Protein AF-A0A9P9T2K4-F1 (afdb_monomer)

Secondary structure (DSSP, 8-state):
-----TT--SS-HHHHHHHHHT--SS---TT---PPPTTSSTTTHHHHHHHHHHHHHHHHHHHHSHHHHHHHHHHHHHHHHHHHHHHHHS-SS-EEEEEE-SS--TTS-SEEEEEEPPPPP--HHHHHHHHHHHHHHHHHHHHHHHHHHHHHHHHHHS-GGGPPPHHHHHH---HHHHHHHHHHHHHHHHHHHHHHHHHHHHHHHS--PPP-TT----S---

Radius of gyration: 29.63 Å; Cα contacts (8 Å, |Δi|>4): 175; chains: 1; bounding box: 64×57×83 Å

Foldseek 3Di:
DPDPPLPPALDDPVLLLCLLQLPAPDDDPPPDDDHDRPQDDSLCSNVVSLVSLVVLLVVLVQCQPPVNLVVVLVVLQVVLVVQVVVLVPFFQQWDWDWDAAPDAPPVRDRTDTDIDHGDDDPSVSVVSVVVVVVVVVSSLVSSVVVNVVSLVSLCVRLPPVPADDVVNLVPDPDPVVSVVSVSVNVSSVVSVVSSVVSVVSCVVRSPRDDRDHPPPDPPDDD

Sequence (222 aa):
MFAPDAQAQIYSSTDMDDMIKRKSTKKERKGSKKGKLKHGDFHEQPRVAIQRMRSVVGTFLYMKEKRVNDIFIAQVDRIGYQLENIENALAKNPRTVERKYSEPDENGNYKRVVTFRNWEPQKLKEKWFEYMDKVYEKANKKGQDFMRENLKRLNDEYNNGKLIKQADVDKERDKDKQNELKVEKQLRDDMKDYISKLEAKWAAAKDWPKPKWNAQAPSGVL

Structure (mmCIF, N/CA/C/O backbone):
data_AF-A0A9P9T2K4-F1
#
_entry.id   AF-A0A9P9T2K4-F1
#
loop_
_atom_site.group_PDB
_atom_site.id
_atom_site.type_symbol
_atom_site.label_atom_id
_atom_site.label_alt_id
_atom_site.label_comp_id
_atom_site.label_asym_id
_atom_site.label_entity_id
_atom_site.label_seq_id
_atom_site.pdbx_PDB_ins_code
_atom_site.Cartn_x
_atom_site.Cartn_y
_atom_site.Cartn_z
_atom_site.occupancy
_atom_site.B_iso_or_equiv
_atom_site.auth_seq_id
_atom_site.auth_comp_id
_atom_site.auth_asym_id
_atom_site.auth_atom_id
_atom_site.pdbx_PDB_model_num
ATOM 1 N N . MET A 1 1 ? 13.373 12.379 -17.671 1.00 38.25 1 MET A N 1
ATOM 2 C CA . MET A 1 1 ? 13.466 11.402 -16.563 1.00 38.25 1 MET A CA 1
ATOM 3 C C . MET A 1 1 ? 12.124 11.362 -15.855 1.00 38.25 1 MET A C 1
ATOM 5 O O . MET A 1 1 ? 11.749 12.359 -15.255 1.00 38.25 1 MET A O 1
ATOM 9 N N . PHE A 1 2 ? 11.393 10.252 -15.948 1.00 38.34 2 PHE A N 1
ATOM 10 C CA . PHE A 1 2 ? 10.178 10.029 -15.162 1.00 38.34 2 PHE A CA 1
ATOM 11 C C . PHE A 1 2 ? 10.589 9.604 -13.748 1.00 38.34 2 PHE A C 1
ATOM 13 O O . PHE A 1 2 ? 10.676 8.416 -13.439 1.00 38.34 2 PHE A O 1
ATOM 20 N N . ALA A 1 3 ? 10.940 10.576 -12.908 1.00 40.25 3 ALA A N 1
ATOM 21 C CA . ALA A 1 3 ? 11.041 10.332 -11.479 1.00 40.25 3 ALA A CA 1
ATOM 22 C C . ALA A 1 3 ? 9.604 10.313 -10.937 1.00 40.25 3 ALA A C 1
ATOM 24 O O . ALA A 1 3 ? 8.968 11.368 -10.936 1.00 40.25 3 ALA A O 1
ATOM 25 N N . PRO A 1 4 ? 9.045 9.156 -10.534 1.00 48.31 4 PRO A N 1
ATOM 26 C CA . PRO A 1 4 ? 7.806 9.171 -9.776 1.00 48.31 4 PRO A CA 1
ATOM 27 C C . PRO A 1 4 ? 8.052 10.023 -8.535 1.00 48.31 4 PRO A C 1
ATOM 29 O O . PRO A 1 4 ? 9.072 9.845 -7.861 1.00 48.31 4 PRO A O 1
ATOM 32 N N . ASP A 1 5 ? 7.154 10.973 -8.288 1.00 50.88 5 ASP A N 1
ATOM 33 C CA . ASP A 1 5 ? 7.247 11.887 -7.160 1.00 50.88 5 ASP A CA 1
ATOM 34 C C . ASP A 1 5 ? 7.416 11.074 -5.869 1.00 50.88 5 ASP A C 1
ATOM 36 O O . ASP A 1 5 ? 6.508 10.366 -5.421 1.00 50.88 5 ASP A O 1
ATOM 40 N N . ALA A 1 6 ? 8.627 11.121 -5.308 1.00 48.97 6 ALA A N 1
ATOM 41 C CA . ALA A 1 6 ? 9.008 10.343 -4.135 1.00 48.97 6 ALA A CA 1
ATOM 42 C C . ALA A 1 6 ? 8.197 10.746 -2.891 1.00 48.97 6 ALA A C 1
ATOM 44 O O . ALA A 1 6 ? 8.234 10.038 -1.886 1.00 48.97 6 ALA A O 1
ATOM 45 N N . GLN A 1 7 ? 7.462 11.860 -2.963 1.00 54.19 7 GLN A N 1
ATOM 46 C CA . GLN A 1 7 ? 6.657 12.409 -1.879 1.00 54.19 7 GLN A CA 1
ATOM 47 C C . GLN A 1 7 ? 5.160 12.136 -2.017 1.00 54.19 7 GLN A C 1
ATOM 49 O O . GLN A 1 7 ? 4.423 12.398 -1.066 1.00 54.19 7 GLN A O 1
ATOM 54 N N . ALA A 1 8 ? 4.685 11.585 -3.140 1.00 65.44 8 ALA A N 1
ATOM 55 C CA . ALA A 1 8 ? 3.270 11.263 -3.278 1.00 65.44 8 ALA A CA 1
ATOM 56 C C . ALA A 1 8 ? 2.906 10.210 -2.222 1.00 65.44 8 ALA A C 1
ATOM 58 O O . ALA A 1 8 ? 3.303 9.058 -2.345 1.00 65.44 8 ALA A O 1
ATOM 59 N N . GLN A 1 9 ? 2.191 10.573 -1.158 1.00 76.69 9 GLN A N 1
ATOM 60 C CA . GLN A 1 9 ? 1.717 9.629 -0.137 1.00 76.69 9 GLN A CA 1
ATOM 61 C C . GLN A 1 9 ? 0.577 8.760 -0.711 1.00 76.69 9 GLN A C 1
ATOM 63 O O . GLN A 1 9 ? -0.049 9.150 -1.692 1.00 76.69 9 GLN A O 1
ATOM 68 N N . ILE A 1 10 ? 0.310 7.560 -0.160 1.00 80.94 10 ILE A N 1
ATOM 69 C CA . ILE A 1 10 ? -0.863 6.755 -0.598 1.00 80.94 10 ILE A CA 1
ATOM 70 C C . ILE A 1 10 ? -2.152 7.520 -0.267 1.00 80.94 10 ILE A C 1
ATOM 72 O O . ILE A 1 10 ? -3.018 7.706 -1.113 1.00 80.94 10 ILE A O 1
ATOM 76 N N . TYR A 1 11 ? -2.221 8.014 0.968 1.00 85.56 11 TYR A N 1
ATOM 77 C CA . TYR A 1 11 ? -3.183 8.998 1.443 1.00 85.56 11 TYR A CA 1
ATOM 78 C C . TYR A 1 11 ? -2.447 9.982 2.353 1.00 85.56 11 TYR A C 1
ATOM 80 O O . TYR A 1 11 ? -1.427 9.617 2.942 1.00 85.56 11 TYR A O 1
ATOM 88 N N . SER A 1 12 ? -2.972 11.203 2.491 1.00 86.44 12 SER A N 1
ATOM 89 C CA . SER A 1 12 ? -2.406 12.195 3.408 1.00 86.44 12 SER A CA 1
ATOM 90 C C . SER A 1 12 ? -2.355 11.646 4.837 1.00 86.44 12 SER A C 1
ATOM 92 O O . SER A 1 12 ? -3.370 11.203 5.381 1.00 86.44 12 SER A O 1
ATOM 94 N N . SER A 1 13 ? -1.171 11.686 5.450 1.00 86.38 13 SER A N 1
ATOM 95 C CA . SER A 1 13 ? -0.968 11.211 6.822 1.00 86.38 13 SER A CA 1
ATOM 96 C C . SER A 1 13 ? -1.817 11.988 7.832 1.00 86.38 13 SER A C 1
ATOM 98 O O . SER A 1 13 ? -2.326 11.387 8.780 1.00 86.38 13 SER A O 1
ATOM 100 N N . THR A 1 14 ? -2.022 13.293 7.611 1.00 86.88 14 THR A N 1
ATOM 101 C CA . THR A 1 14 ? -2.884 14.128 8.462 1.00 86.88 14 THR A CA 1
ATOM 102 C C . THR A 1 14 ? -4.346 13.745 8.302 1.00 86.88 14 THR A C 1
ATOM 104 O O . THR A 1 14 ? -5.030 13.574 9.300 1.00 86.88 14 THR A O 1
ATOM 107 N N . ASP A 1 15 ? -4.801 13.510 7.068 1.00 87.19 15 ASP A N 1
ATOM 108 C CA . ASP A 1 15 ? -6.189 13.115 6.811 1.00 87.19 15 ASP A CA 1
ATOM 109 C C . ASP A 1 15 ? -6.491 11.746 7.434 1.00 87.19 15 ASP A C 1
ATOM 111 O O . ASP A 1 15 ? -7.567 11.536 7.986 1.00 87.19 15 ASP A O 1
ATOM 115 N N . MET A 1 16 ? -5.537 10.809 7.382 1.00 91.50 16 MET A N 1
ATOM 116 C CA . MET A 1 16 ? -5.681 9.520 8.062 1.00 91.50 16 MET A CA 1
ATOM 117 C C . MET A 1 16 ? -5.760 9.678 9.586 1.00 91.50 16 MET A C 1
ATOM 119 O O . MET A 1 16 ? -6.613 9.046 10.202 1.00 91.50 16 MET A O 1
ATOM 123 N N . ASP A 1 17 ? -4.909 10.514 10.196 1.00 89.81 17 ASP A N 1
ATOM 124 C CA . ASP A 1 17 ? -4.982 10.795 11.641 1.00 89.81 17 ASP A CA 1
ATOM 125 C C . ASP A 1 17 ? -6.318 11.442 12.020 1.00 89.81 17 ASP A C 1
ATOM 127 O O . ASP A 1 17 ? -6.954 11.026 12.989 1.00 89.81 17 ASP A O 1
ATOM 131 N N . ASP A 1 18 ? -6.763 12.418 11.227 1.00 87.69 18 ASP A N 1
ATOM 132 C CA . ASP A 1 18 ? -8.017 13.130 11.437 1.00 87.69 18 ASP A CA 1
ATOM 133 C C . ASP A 1 18 ? -9.214 12.187 11.330 1.00 87.69 18 ASP A C 1
ATOM 135 O O . ASP A 1 18 ? -10.079 12.237 12.197 1.00 87.69 18 ASP A O 1
ATOM 139 N N . MET A 1 19 ? -9.245 11.275 10.353 1.00 89.94 19 MET A N 1
ATOM 140 C CA . MET A 1 19 ? -10.322 10.285 10.238 1.00 89.94 19 MET A CA 1
ATOM 141 C C . MET A 1 19 ? -10.329 9.276 11.390 1.00 89.94 19 MET A C 1
ATOM 143 O O . MET A 1 19 ? -11.392 8.948 11.913 1.00 89.94 19 MET A O 1
ATOM 147 N N . ILE A 1 20 ? -9.155 8.781 11.797 1.00 90.06 20 ILE A N 1
ATOM 148 C CA . ILE A 1 20 ? -9.034 7.791 12.879 1.00 90.06 20 ILE A CA 1
ATOM 149 C C . ILE A 1 20 ? -9.482 8.399 14.211 1.00 90.06 20 ILE A C 1
ATOM 151 O O . ILE A 1 20 ? -10.261 7.782 14.941 1.00 90.06 20 ILE A O 1
ATOM 155 N N . LYS A 1 21 ? -9.024 9.622 14.506 1.00 87.38 21 LYS A N 1
ATOM 156 C CA . LYS A 1 21 ? -9.331 10.355 15.745 1.00 87.38 21 LYS A CA 1
ATOM 157 C C . LYS A 1 21 ? -10.617 11.173 15.671 1.00 87.38 21 LYS A C 1
ATOM 159 O O . LYS A 1 21 ? -11.019 11.750 16.676 1.00 87.38 21 LYS A O 1
ATOM 164 N N . ARG A 1 22 ? -11.249 11.233 14.498 1.00 83.19 22 ARG A N 1
ATOM 165 C CA . ARG A 1 22 ? -12.460 12.011 14.211 1.00 83.19 22 ARG A CA 1
ATOM 166 C C . ARG A 1 22 ? -12.280 13.512 14.480 1.00 83.19 22 ARG A C 1
ATOM 168 O O . ARG A 1 22 ? -13.156 14.178 15.026 1.00 83.19 22 ARG A O 1
ATOM 175 N N . LYS A 1 23 ? -11.125 14.075 14.118 1.00 74.19 23 LYS A N 1
ATOM 176 C CA . LYS A 1 23 ? -10.839 15.507 14.306 1.00 74.19 23 LYS A CA 1
ATOM 177 C C . LYS A 1 23 ? -11.593 16.354 13.273 1.00 74.19 23 LYS A C 1
ATOM 179 O O . LYS A 1 23 ? -11.609 16.061 12.081 1.00 74.19 23 LYS A O 1
ATOM 184 N N . SER A 1 24 ? -12.206 17.445 13.733 1.00 58.03 24 SER A N 1
ATOM 185 C CA . SER A 1 24 ? -12.793 18.479 12.869 1.00 58.03 24 SER A CA 1
ATOM 186 C C . SER A 1 24 ? -11.718 19.447 12.366 1.00 58.03 24 SER A C 1
ATOM 188 O O . SER A 1 24 ? -10.906 19.938 13.147 1.00 58.03 24 SER A O 1
ATOM 190 N N . THR A 1 25 ? -11.748 19.801 11.078 1.00 51.84 25 THR A N 1
ATOM 191 C CA . THR A 1 25 ? -10.798 20.740 10.449 1.00 51.84 25 THR A CA 1
ATOM 192 C C . THR A 1 25 ? -11.140 22.225 10.641 1.00 51.84 25 THR A C 1
ATOM 194 O O . THR A 1 25 ? -10.683 23.067 9.870 1.00 51.84 25 THR A O 1
ATOM 197 N N . LYS A 1 26 ? -11.911 22.621 11.661 1.00 44.38 26 LYS A N 1
ATOM 198 C CA . LYS A 1 26 ? -12.062 24.046 12.009 1.00 44.38 26 LYS A CA 1
ATOM 199 C C . LYS A 1 26 ? -11.916 24.265 13.506 1.00 44.38 26 LYS A C 1
ATOM 201 O O . LYS A 1 26 ? -12.735 23.783 14.279 1.00 44.38 26 LYS A O 1
ATOM 206 N N . LYS A 1 27 ? -10.905 25.066 13.879 1.00 41.34 27 LYS A N 1
ATOM 207 C CA . LYS A 1 27 ? -10.814 25.722 15.191 1.00 41.34 27 LYS A CA 1
ATOM 208 C C . LYS A 1 27 ? -12.182 26.308 15.534 1.00 41.34 27 LYS A C 1
ATOM 210 O O . LYS A 1 27 ? -12.696 27.156 14.802 1.00 41.34 27 LYS A O 1
ATOM 215 N N . GLU A 1 28 ? -12.737 25.844 16.642 1.00 40.19 28 GLU A N 1
ATOM 216 C CA . GLU A 1 28 ? -13.932 26.387 17.266 1.00 40.19 28 GLU A CA 1
ATOM 217 C C . GLU A 1 28 ? -13.722 27.883 17.533 1.00 40.19 28 GLU A C 1
ATOM 219 O O . GLU A 1 28 ? -13.044 28.285 18.476 1.00 40.19 28 GLU A O 1
ATOM 224 N N . ARG A 1 29 ? -14.300 28.750 16.696 1.00 40.09 29 ARG A N 1
ATOM 225 C CA . ARG A 1 29 ? -14.666 30.085 17.170 1.00 40.09 29 ARG A CA 1
ATOM 226 C C . ARG A 1 29 ? -15.923 29.897 18.012 1.00 40.09 29 ARG A C 1
ATOM 228 O O . ARG A 1 29 ? -16.922 29.384 17.498 1.00 40.09 29 ARG A O 1
ATOM 235 N N . LYS A 1 30 ? -15.838 30.275 19.293 1.00 35.66 30 LYS A N 1
ATOM 236 C CA . LYS A 1 30 ? -16.941 30.305 20.269 1.00 35.66 30 LYS A CA 1
ATOM 237 C C . LYS A 1 30 ? -18.198 30.860 19.574 1.00 35.66 30 LYS A C 1
ATOM 239 O O . LYS A 1 30 ? -18.201 32.017 19.169 1.00 35.66 30 LYS A O 1
ATOM 244 N N . GLY A 1 31 ? -19.209 30.014 19.358 1.00 44.09 31 GLY A N 1
ATOM 245 C CA . GLY A 1 31 ? -20.483 30.390 18.721 1.00 44.09 31 GLY A CA 1
ATOM 246 C C . GLY A 1 31 ? -20.722 29.911 17.279 1.00 44.09 31 GLY A C 1
ATOM 247 O O . GLY A 1 31 ? -21.811 30.129 16.755 1.00 44.09 31 GLY A O 1
ATOM 248 N N . SER A 1 32 ? -19.775 29.233 16.620 1.00 40.12 32 SER A N 1
ATOM 249 C CA . SER A 1 32 ? -20.018 28.655 15.284 1.00 40.12 32 SER A CA 1
ATOM 250 C C . SER A 1 32 ? -20.607 27.239 15.363 1.00 40.12 32 SER A C 1
ATOM 252 O O . SER A 1 32 ? -20.053 26.365 16.026 1.00 40.12 32 SER A O 1
ATOM 254 N N . LYS A 1 33 ? -21.746 27.010 14.687 1.00 46.25 33 LYS A N 1
ATOM 255 C CA . LYS A 1 33 ? -22.370 25.682 14.511 1.00 46.25 33 LYS A CA 1
ATOM 256 C C . LYS A 1 33 ? -21.308 24.659 14.076 1.00 46.25 33 LYS A C 1
ATOM 258 O O . LYS A 1 33 ? -20.531 24.982 13.176 1.00 46.25 33 LYS A O 1
ATOM 263 N N . LYS A 1 34 ? -21.300 23.467 14.709 1.00 49.94 34 LYS A N 1
ATOM 264 C CA . LYS A 1 34 ? -20.376 22.330 14.474 1.00 49.94 34 LYS A CA 1
ATOM 265 C C . LYS A 1 34 ? -19.826 22.357 13.042 1.00 49.94 34 LYS A C 1
ATOM 267 O O . LYS A 1 34 ? -20.572 22.149 12.085 1.00 49.94 34 LYS A O 1
ATOM 272 N N . GLY A 1 35 ? -18.539 22.684 12.897 1.00 50.72 35 GLY A N 1
ATOM 273 C CA . GLY A 1 35 ? -17.885 22.749 11.592 1.00 50.72 35 GLY A CA 1
ATOM 274 C C . GLY A 1 35 ? -18.065 21.431 10.842 1.00 50.72 35 GLY A C 1
ATOM 275 O O . GLY A 1 35 ? -17.896 20.364 11.429 1.00 50.72 35 GLY A O 1
ATOM 276 N N . LYS A 1 36 ? -18.435 21.504 9.556 1.00 52.47 36 LYS A N 1
ATOM 277 C CA . LYS A 1 36 ? -18.556 20.315 8.706 1.00 52.47 36 LYS A CA 1
ATOM 278 C C . LYS A 1 36 ? -17.232 19.556 8.719 1.00 52.47 36 LYS A C 1
ATOM 280 O O . LYS A 1 36 ? -16.178 20.127 8.441 1.00 52.47 36 LYS A O 1
ATOM 285 N N . LEU A 1 37 ? -17.311 18.276 9.046 1.00 57.69 37 LEU A N 1
ATOM 286 C CA . LEU A 1 37 ? -16.188 17.360 8.990 1.00 57.69 37 LEU A CA 1
ATOM 287 C C . LEU A 1 37 ? -15.740 17.180 7.534 1.00 57.69 37 LEU A C 1
ATOM 289 O O . LEU A 1 37 ? -16.572 17.069 6.633 1.00 57.69 37 LEU A O 1
ATOM 293 N N . LYS A 1 38 ? -14.424 17.125 7.299 1.00 64.06 38 LYS A N 1
ATOM 294 C CA . LYS A 1 38 ? -13.846 16.951 5.953 1.00 64.06 38 LYS A CA 1
ATOM 295 C C . LYS A 1 38 ? -14.204 15.595 5.322 1.00 64.06 38 LYS A C 1
ATOM 297 O O . LYS A 1 38 ? -14.189 15.469 4.102 1.00 64.06 38 LYS A O 1
ATOM 302 N N . HIS A 1 39 ? -14.531 14.591 6.139 1.00 62.19 39 HIS A N 1
ATOM 303 C CA . HIS A 1 39 ? -14.658 13.191 5.719 1.00 62.19 39 HIS A CA 1
ATOM 304 C C . HIS A 1 39 ? -16.036 12.564 5.999 1.00 62.19 39 HIS A C 1
ATOM 306 O O . HIS A 1 39 ? -16.125 11.362 6.221 1.00 62.19 39 HIS A O 1
ATOM 312 N N . GLY A 1 40 ? -17.111 13.356 5.952 1.00 66.44 40 GLY A N 1
ATOM 313 C CA . GLY A 1 40 ? -18.471 12.870 6.220 1.00 66.44 40 GLY A CA 1
ATOM 314 C C . GLY A 1 40 ? -18.778 12.769 7.716 1.00 66.44 40 GLY A C 1
ATOM 315 O O . GLY A 1 40 ? -18.155 13.464 8.524 1.00 66.44 40 GLY A O 1
ATOM 316 N N . ASP A 1 41 ? -19.750 11.934 8.080 1.00 74.00 41 ASP A N 1
ATOM 317 C CA . ASP A 1 41 ? -20.250 11.837 9.454 1.00 74.00 41 ASP A CA 1
ATOM 318 C C . ASP A 1 41 ? -19.186 11.374 10.453 1.00 74.00 41 ASP A C 1
ATOM 320 O O . ASP A 1 41 ? -18.342 10.527 10.164 1.00 74.00 41 ASP A O 1
ATOM 324 N N . PHE A 1 42 ? -19.244 11.931 11.666 1.00 76.75 42 PHE A N 1
ATOM 325 C CA . PHE A 1 42 ? -18.250 11.736 12.729 1.00 76.75 42 PHE A CA 1
ATOM 326 C C . PHE A 1 42 ? -17.973 10.260 13.036 1.00 76.75 42 PHE A C 1
ATOM 328 O O . PHE A 1 42 ? -16.820 9.865 13.187 1.00 76.75 42 PHE A O 1
ATOM 335 N N . HIS A 1 43 ? -19.023 9.439 13.085 1.00 79.25 43 HIS A N 1
ATOM 336 C CA . HIS A 1 43 ? -18.919 8.010 13.385 1.00 79.25 43 HIS A CA 1
ATOM 337 C C . HIS A 1 43 ? -18.526 7.156 12.166 1.00 79.25 43 HIS A C 1
ATOM 339 O O . HIS A 1 43 ? -18.113 6.012 12.335 1.00 79.25 43 HIS A O 1
ATOM 345 N N . GLU A 1 44 ? -18.581 7.710 10.951 1.00 82.56 44 GLU A N 1
ATOM 346 C CA . GLU A 1 44 ? -18.207 7.006 9.719 1.00 82.56 44 GLU A CA 1
ATOM 347 C C . GLU A 1 44 ? -16.725 7.175 9.362 1.00 82.56 44 GLU A C 1
ATOM 349 O O . GLU A 1 44 ? -16.142 6.315 8.703 1.00 82.56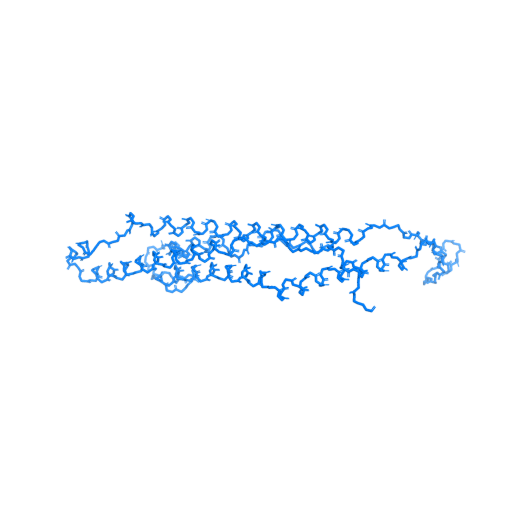 44 GLU A O 1
ATOM 354 N N . GLN A 1 45 ? -16.055 8.230 9.834 1.00 87.19 45 GLN A N 1
ATOM 355 C CA . GLN A 1 45 ? -14.648 8.470 9.483 1.00 87.19 45 GLN A CA 1
ATOM 356 C C . GLN A 1 45 ? -13.693 7.317 9.829 1.00 87.19 45 GLN A C 1
ATOM 358 O O . GLN A 1 45 ? -12.866 6.971 8.978 1.00 87.19 45 GLN A O 1
ATOM 363 N N . PRO A 1 46 ? -13.796 6.658 11.000 1.00 90.31 46 PRO A N 1
ATOM 364 C CA . PRO A 1 46 ? -12.933 5.520 11.314 1.00 90.31 46 PRO A CA 1
ATOM 365 C C . PRO A 1 46 ? -13.176 4.341 10.362 1.00 90.31 46 PRO A C 1
ATOM 367 O O . PRO A 1 46 ? -12.232 3.679 9.926 1.00 90.31 46 PRO A O 1
ATOM 370 N N . ARG A 1 47 ? -14.434 4.127 9.951 1.00 90.38 47 ARG A N 1
ATOM 371 C CA . ARG A 1 47 ? -14.809 3.111 8.955 1.00 90.38 47 ARG A CA 1
ATOM 372 C C . ARG A 1 47 ? -14.194 3.432 7.592 1.00 90.38 47 ARG A C 1
ATOM 374 O O . ARG A 1 47 ? -13.636 2.537 6.956 1.00 90.38 47 ARG A O 1
ATOM 381 N N . VAL A 1 48 ? -14.205 4.700 7.177 1.00 90.50 48 VAL A N 1
ATOM 382 C CA . VAL A 1 48 ? -13.551 5.165 5.941 1.00 90.50 48 VAL A CA 1
ATOM 383 C C . VAL A 1 48 ? -12.031 4.974 6.002 1.00 90.50 48 VAL A C 1
ATOM 385 O O . VAL A 1 48 ? -11.432 4.515 5.025 1.00 90.50 48 VAL A O 1
ATOM 388 N N . ALA A 1 49 ? -11.389 5.259 7.140 1.00 93.06 49 ALA A N 1
ATOM 389 C CA . ALA A 1 49 ? -9.958 5.005 7.322 1.00 93.06 49 ALA A CA 1
ATOM 390 C C . ALA A 1 49 ? -9.626 3.512 7.145 1.00 93.06 49 ALA A C 1
ATOM 392 O O . ALA A 1 49 ? -8.713 3.164 6.393 1.00 93.06 49 ALA A O 1
ATOM 393 N N . ILE A 1 50 ? -10.422 2.622 7.747 1.00 94.25 50 ILE A N 1
ATOM 394 C CA . ILE A 1 50 ? -10.286 1.170 7.571 1.00 94.25 50 ILE A CA 1
ATOM 395 C C . ILE 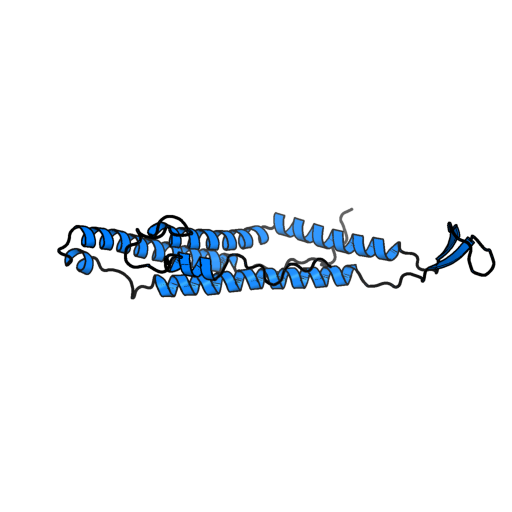A 1 50 ? -10.495 0.763 6.109 1.00 94.25 50 ILE A C 1
ATOM 397 O O . ILE A 1 50 ? -9.729 -0.050 5.593 1.00 94.25 50 ILE A O 1
ATOM 401 N N . GLN A 1 51 ? -11.490 1.316 5.411 1.00 93.06 51 GLN A N 1
ATOM 402 C CA . GLN A 1 51 ? -11.717 1.025 3.991 1.00 93.06 51 GLN A CA 1
ATOM 403 C C . GLN A 1 51 ? -10.506 1.399 3.128 1.00 93.06 51 GLN A C 1
ATOM 405 O O . GLN A 1 51 ? -10.078 0.593 2.307 1.00 93.06 51 GLN A O 1
ATOM 410 N N . ARG A 1 52 ? -9.888 2.562 3.359 1.00 94.06 52 ARG A N 1
ATOM 411 C CA . ARG A 1 52 ? -8.663 2.975 2.651 1.00 94.06 52 ARG A CA 1
ATOM 412 C C . ARG A 1 52 ? -7.495 2.026 2.900 1.00 94.06 52 ARG A C 1
ATOM 414 O O . ARG A 1 52 ? -6.757 1.699 1.975 1.00 94.06 52 ARG A O 1
ATOM 421 N N . MET A 1 53 ? -7.347 1.536 4.128 1.00 96.69 53 MET A N 1
ATOM 422 C CA . MET A 1 53 ? -6.342 0.519 4.446 1.00 96.69 53 MET A CA 1
ATOM 423 C C . MET A 1 53 ? -6.659 -0.828 3.783 1.00 96.69 53 MET A C 1
ATOM 425 O O . MET A 1 53 ? -5.754 -1.486 3.273 1.00 96.69 53 MET A O 1
ATOM 429 N N . ARG A 1 54 ? -7.939 -1.218 3.693 1.00 95.44 54 ARG A N 1
ATOM 430 C CA . ARG A 1 54 ? -8.369 -2.401 2.925 1.00 95.44 54 ARG A CA 1
ATOM 431 C C . ARG A 1 54 ? -8.046 -2.269 1.437 1.00 95.44 54 ARG A C 1
ATOM 433 O O . ARG A 1 54 ? -7.692 -3.275 0.831 1.00 95.44 54 ARG A O 1
ATOM 440 N N . SER A 1 55 ? -8.098 -1.068 0.861 1.00 94.81 55 SER A N 1
ATOM 441 C CA . S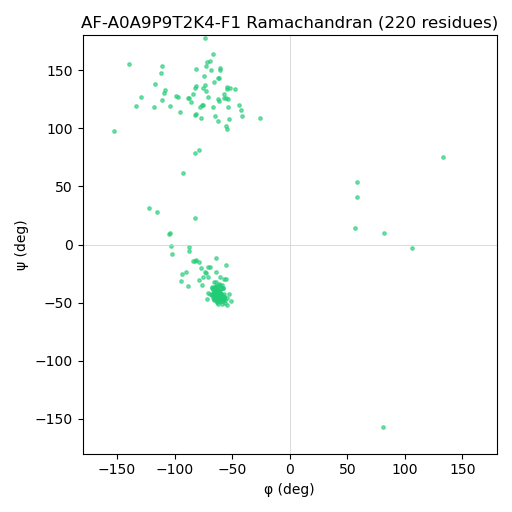ER A 1 55 ? -7.661 -0.842 -0.524 1.00 94.81 55 SER A CA 1
ATOM 442 C C . SER A 1 55 ? -6.179 -1.165 -0.713 1.00 94.81 55 SER A C 1
ATOM 444 O O . SER A 1 55 ? -5.826 -1.822 -1.686 1.00 94.81 55 SER A O 1
ATOM 446 N N . VAL A 1 56 ? -5.314 -0.791 0.239 1.00 95.44 56 VAL A N 1
ATOM 447 C CA . VAL A 1 56 ? -3.876 -1.128 0.187 1.00 95.44 56 VAL A CA 1
ATOM 448 C C . VAL A 1 56 ? -3.656 -2.638 0.277 1.00 95.44 56 VAL A C 1
ATOM 450 O O . VAL A 1 56 ? -2.883 -3.190 -0.505 1.00 95.44 56 VAL A O 1
ATOM 453 N N . VAL A 1 57 ? -4.381 -3.321 1.167 1.00 96.25 57 VAL A N 1
ATOM 454 C CA . VAL A 1 57 ? -4.389 -4.793 1.228 1.00 96.25 57 VAL A CA 1
ATOM 455 C C . VAL A 1 57 ? -4.808 -5.388 -0.122 1.00 96.25 57 VAL A C 1
ATOM 457 O O . VAL A 1 57 ? -4.150 -6.298 -0.620 1.00 96.25 57 VAL A O 1
ATOM 460 N N . GLY A 1 58 ? -5.873 -4.859 -0.731 1.00 95.06 58 GLY A N 1
ATOM 461 C CA . GLY A 1 58 ? -6.359 -5.282 -2.044 1.00 95.06 58 GLY A CA 1
ATOM 462 C C . GLY A 1 58 ? -5.303 -5.136 -3.137 1.00 95.06 58 GLY A C 1
ATOM 463 O O . GLY A 1 58 ? -5.091 -6.074 -3.896 1.00 95.06 58 GLY A O 1
ATOM 464 N N . THR A 1 59 ? -4.576 -4.017 -3.166 1.00 93.44 59 THR A N 1
ATOM 465 C CA . THR A 1 59 ? -3.465 -3.807 -4.106 1.00 93.44 59 THR A CA 1
ATOM 466 C C . THR A 1 59 ? -2.367 -4.853 -3.933 1.00 93.44 59 THR A C 1
ATOM 468 O O . THR A 1 59 ? -1.903 -5.412 -4.921 1.00 93.44 59 THR A O 1
ATOM 471 N N . PHE A 1 60 ? -1.966 -5.165 -2.698 1.00 94.62 60 PHE A N 1
ATOM 472 C CA . PHE A 1 60 ? -0.952 -6.197 -2.445 1.00 94.62 60 PHE A CA 1
ATOM 473 C C . PHE A 1 60 ? -1.422 -7.579 -2.909 1.00 94.62 60 PHE A C 1
ATOM 475 O O . PHE A 1 60 ? -0.659 -8.310 -3.533 1.00 94.62 60 PHE A O 1
ATOM 482 N N . LEU A 1 61 ? -2.686 -7.930 -2.655 1.00 94.12 61 LEU A N 1
ATOM 483 C CA . LEU A 1 61 ? -3.264 -9.189 -3.130 1.00 94.12 61 LEU A CA 1
ATOM 484 C C . LEU A 1 61 ? -3.338 -9.245 -4.661 1.00 94.12 61 LEU A C 1
ATOM 486 O O . LEU A 1 61 ? -2.959 -10.256 -5.243 1.00 94.12 61 LEU A O 1
ATOM 490 N N . TYR A 1 62 ? -3.757 -8.155 -5.305 1.00 93.00 62 TYR A N 1
ATOM 491 C CA . TYR A 1 62 ? -3.815 -8.043 -6.762 1.00 93.00 62 TYR A CA 1
ATOM 492 C C . TYR A 1 62 ? -2.431 -8.213 -7.398 1.00 93.00 62 TYR A C 1
ATOM 494 O O . TYR A 1 62 ? -2.266 -8.989 -8.333 1.00 93.00 62 TYR A O 1
ATOM 502 N N . MET A 1 63 ? -1.403 -7.565 -6.845 1.00 90.38 63 MET A N 1
ATOM 503 C CA . MET A 1 63 ? -0.033 -7.690 -7.353 1.00 90.38 63 MET A CA 1
ATOM 504 C C . MET A 1 63 ? 0.588 -9.074 -7.104 1.00 90.38 63 MET A C 1
ATOM 506 O O . MET A 1 63 ? 1.552 -9.436 -7.774 1.00 90.38 63 MET A O 1
ATOM 510 N N . LYS A 1 64 ? 0.048 -9.852 -6.157 1.00 89.94 64 LYS A N 1
ATOM 511 C CA . LYS A 1 64 ? 0.425 -11.254 -5.911 1.00 89.94 64 LYS A CA 1
ATOM 512 C C . LYS A 1 64 ? -0.305 -12.235 -6.825 1.00 89.94 64 LYS A C 1
ATOM 514 O O . LYS A 1 64 ? 0.092 -13.399 -6.893 1.00 89.94 64 LYS A O 1
ATOM 519 N N . GLU A 1 65 ? -1.368 -11.810 -7.501 1.00 93.25 65 GLU A N 1
ATOM 520 C CA . GLU A 1 65 ? -2.112 -12.681 -8.399 1.00 93.25 65 GLU A CA 1
ATOM 521 C C . GLU A 1 65 ? -1.206 -13.134 -9.548 1.00 93.25 65 GLU A C 1
ATOM 523 O O . GLU A 1 65 ? -0.632 -12.312 -10.264 1.00 93.25 65 GLU A O 1
ATOM 528 N N . LYS A 1 66 ? -1.090 -14.455 -9.743 1.00 92.06 66 LYS A N 1
ATOM 529 C CA . LYS A 1 66 ? -0.154 -15.050 -10.708 1.00 92.06 66 LYS A CA 1
ATOM 530 C C . LYS A 1 66 ? -0.277 -14.416 -12.094 1.00 92.06 66 LYS A C 1
ATOM 532 O O . LYS A 1 66 ? 0.722 -14.007 -12.668 1.00 92.06 66 LYS A O 1
ATOM 537 N N . ARG A 1 67 ? -1.502 -14.283 -12.609 1.00 93.62 67 ARG A N 1
ATOM 538 C CA . ARG A 1 67 ? -1.754 -13.723 -13.944 1.00 93.62 67 ARG A CA 1
ATOM 539 C C . ARG A 1 67 ? -1.304 -12.266 -14.059 1.00 93.62 67 ARG A C 1
ATOM 541 O O . ARG A 1 67 ? -0.713 -11.892 -15.067 1.00 93.62 67 ARG A O 1
ATOM 548 N N . VAL A 1 68 ? -1.580 -11.458 -13.039 1.00 92.69 68 VAL A N 1
ATOM 549 C CA . VAL A 1 68 ? -1.178 -10.046 -12.993 1.00 92.69 68 VAL A CA 1
ATOM 550 C C . VAL A 1 68 ? 0.341 -9.938 -12.936 1.00 92.69 68 VAL A C 1
ATOM 552 O O . VAL A 1 68 ? 0.933 -9.190 -13.711 1.00 92.69 68 VAL A O 1
ATOM 555 N N . ASN A 1 69 ? 0.973 -10.725 -12.067 1.00 91.19 69 ASN A N 1
ATOM 556 C CA . ASN A 1 69 ? 2.421 -10.773 -11.926 1.00 91.19 69 ASN A CA 1
ATOM 557 C C . ASN A 1 69 ? 3.111 -11.216 -13.227 1.00 91.19 69 ASN A C 1
ATOM 559 O O . ASN A 1 69 ? 4.066 -10.572 -13.654 1.00 91.19 69 ASN A O 1
ATOM 563 N N . ASP A 1 70 ? 2.596 -12.252 -13.893 1.00 92.88 70 ASP A N 1
ATOM 564 C CA . ASP A 1 70 ? 3.129 -12.756 -15.164 1.00 92.88 70 ASP A CA 1
ATOM 565 C C . ASP A 1 70 ? 3.041 -11.685 -16.271 1.00 92.88 70 ASP A C 1
ATOM 567 O O . ASP A 1 70 ? 4.017 -11.439 -16.980 1.00 92.88 70 ASP A O 1
ATOM 571 N N . ILE A 1 71 ? 1.902 -10.986 -16.386 1.00 92.94 71 ILE A N 1
ATOM 572 C CA . ILE A 1 71 ? 1.736 -9.870 -17.335 1.00 92.94 71 ILE A CA 1
ATOM 573 C C . ILE A 1 71 ? 2.719 -8.742 -17.019 1.00 92.94 71 ILE A C 1
ATOM 575 O O . ILE A 1 71 ? 3.331 -8.183 -17.930 1.00 92.94 71 ILE A O 1
ATOM 579 N N . PHE A 1 72 ? 2.867 -8.395 -15.741 1.00 92.12 72 PHE A N 1
ATOM 580 C CA . PHE A 1 72 ? 3.751 -7.318 -15.319 1.00 92.12 72 PHE A CA 1
ATOM 581 C C . PHE A 1 72 ? 5.214 -7.627 -15.653 1.00 92.12 72 PHE A C 1
ATOM 583 O O . PHE A 1 72 ? 5.880 -6.792 -16.263 1.00 92.12 72 PHE A O 1
ATOM 590 N N . ILE A 1 73 ? 5.681 -8.841 -15.341 1.00 93.50 73 ILE A N 1
ATOM 591 C CA . ILE A 1 73 ? 7.020 -9.324 -15.708 1.00 93.50 73 ILE A CA 1
ATOM 592 C C . ILE A 1 73 ? 7.215 -9.240 -17.225 1.00 93.50 73 ILE A C 1
ATOM 594 O O . ILE A 1 73 ? 8.173 -8.618 -17.679 1.00 93.50 73 ILE A O 1
ATOM 598 N N . ALA A 1 74 ? 6.267 -9.761 -18.011 1.00 93.62 74 ALA A N 1
ATOM 599 C CA . ALA A 1 74 ? 6.361 -9.750 -19.468 1.00 93.62 74 ALA A CA 1
ATOM 600 C C . ALA A 1 74 ? 6.475 -8.330 -20.053 1.00 93.62 74 ALA A C 1
ATOM 602 O O . ALA A 1 74 ? 7.218 -8.117 -21.011 1.00 93.62 74 ALA A O 1
ATOM 603 N N . GLN A 1 75 ? 5.772 -7.340 -19.488 1.00 94.38 75 GLN A N 1
ATOM 604 C CA . GLN A 1 75 ? 5.904 -5.948 -19.935 1.00 94.38 75 GLN A CA 1
ATOM 605 C C . GLN A 1 75 ? 7.245 -5.330 -19.534 1.00 94.38 75 GLN A C 1
ATOM 607 O O . GLN A 1 75 ? 7.856 -4.638 -20.349 1.00 94.38 75 GLN A O 1
ATOM 612 N N . VAL A 1 76 ? 7.718 -5.584 -18.310 1.00 94.62 76 VAL A N 1
ATOM 613 C CA . VAL A 1 76 ? 9.029 -5.101 -17.852 1.00 94.62 76 VAL A CA 1
ATOM 614 C C . VAL A 1 76 ? 10.139 -5.651 -18.742 1.00 94.62 76 VAL A C 1
ATOM 616 O O . VAL A 1 76 ? 10.969 -4.876 -19.219 1.00 94.62 76 VAL A O 1
ATOM 619 N N . ASP A 1 77 ? 10.109 -6.949 -19.035 1.00 94.12 77 ASP A N 1
ATOM 620 C CA . ASP A 1 77 ? 11.080 -7.598 -19.913 1.00 94.12 77 ASP A CA 1
ATOM 621 C C . ASP A 1 77 ? 10.994 -7.055 -21.341 1.00 94.12 77 ASP A C 1
ATOM 623 O O . ASP A 1 77 ? 12.009 -6.653 -21.910 1.00 94.12 77 ASP A O 1
ATOM 627 N N . ARG A 1 78 ? 9.784 -6.953 -21.911 1.00 94.62 78 ARG A N 1
ATOM 628 C CA . ARG A 1 78 ? 9.570 -6.406 -23.260 1.00 94.62 78 ARG A CA 1
ATOM 629 C C . ARG A 1 78 ? 10.169 -5.009 -23.416 1.00 94.62 78 ARG A C 1
ATOM 631 O O . ARG A 1 78 ? 10.830 -4.755 -24.421 1.00 94.62 78 ARG A O 1
ATOM 638 N N . ILE A 1 79 ? 9.944 -4.113 -22.455 1.00 94.31 79 ILE A N 1
ATOM 639 C CA . ILE A 1 79 ? 10.504 -2.753 -22.492 1.00 94.31 79 ILE A CA 1
ATOM 640 C C . ILE A 1 79 ? 12.033 -2.808 -22.412 1.00 94.31 79 ILE A C 1
ATOM 642 O O . ILE A 1 79 ? 12.702 -2.135 -23.194 1.00 94.31 79 ILE A O 1
ATOM 646 N N . GLY A 1 80 ? 12.588 -3.651 -21.535 1.00 93.50 80 GLY A N 1
ATOM 647 C CA . GLY A 1 80 ? 14.033 -3.864 -21.438 1.00 93.50 80 GLY A CA 1
ATOM 648 C C . GLY A 1 80 ? 14.656 -4.294 -22.771 1.00 93.50 80 GLY A C 1
ATOM 649 O O . GLY A 1 80 ? 15.625 -3.685 -23.221 1.00 93.50 80 GLY A O 1
ATOM 650 N N . TYR A 1 81 ? 14.061 -5.276 -23.453 1.00 93.50 81 TYR A N 1
ATOM 651 C CA . TYR A 1 81 ? 14.522 -5.724 -24.774 1.00 93.50 81 TYR A CA 1
ATOM 652 C C . TYR A 1 81 ? 14.339 -4.665 -25.866 1.00 93.50 81 TYR A C 1
ATOM 654 O O . TYR A 1 81 ? 15.190 -4.521 -26.741 1.00 93.50 81 TYR A O 1
ATOM 662 N N . GLN A 1 82 ? 13.253 -3.889 -25.834 1.00 93.81 82 GLN A N 1
ATOM 663 C CA . GLN A 1 82 ? 13.068 -2.791 -26.785 1.00 93.81 82 GLN A CA 1
ATOM 664 C C . GLN A 1 82 ? 14.142 -1.711 -26.628 1.00 93.81 82 GLN A C 1
ATOM 666 O O . GLN A 1 82 ? 14.625 -1.198 -27.635 1.00 93.81 82 GLN A O 1
ATOM 671 N N . LEU A 1 83 ? 14.550 -1.397 -25.397 1.00 92.69 83 LEU A N 1
ATOM 672 C CA . LEU A 1 83 ? 15.635 -0.452 -25.137 1.00 92.69 83 LEU A CA 1
ATOM 673 C C . LEU A 1 83 ? 16.979 -0.960 -25.671 1.00 92.69 83 LEU A C 1
ATOM 675 O O . LEU A 1 83 ? 17.695 -0.196 -26.313 1.00 92.69 83 LEU A O 1
ATOM 679 N N . GLU A 1 84 ? 17.285 -2.244 -25.484 1.00 92.62 84 GLU A N 1
ATOM 680 C CA . GLU A 1 84 ? 18.472 -2.893 -26.060 1.00 92.62 84 GLU A CA 1
ATOM 681 C C . GLU A 1 84 ? 18.455 -2.861 -27.597 1.00 92.62 84 GLU A C 1
ATOM 683 O O . GLU A 1 84 ? 19.455 -2.523 -28.229 1.00 92.62 84 GLU A O 1
ATOM 688 N N . ASN A 1 85 ? 17.307 -3.142 -28.218 1.00 91.75 85 ASN A N 1
ATOM 689 C CA . ASN A 1 85 ? 17.157 -3.076 -29.672 1.00 91.75 85 ASN A CA 1
ATOM 690 C C . ASN A 1 85 ? 17.354 -1.654 -30.211 1.00 91.75 85 ASN A C 1
ATOM 692 O O . ASN A 1 85 ? 18.022 -1.476 -31.230 1.00 91.75 85 ASN A O 1
ATOM 696 N N . ILE A 1 86 ? 16.811 -0.642 -29.525 1.00 90.25 86 ILE A N 1
ATOM 697 C CA . ILE A 1 86 ? 17.029 0.769 -29.870 1.00 90.25 86 ILE A CA 1
ATOM 698 C C . ILE A 1 86 ? 18.517 1.098 -29.774 1.00 90.25 86 ILE A C 1
ATOM 700 O O . ILE A 1 86 ? 19.081 1.655 -30.709 1.00 90.25 86 ILE A O 1
ATOM 704 N N . GLU A 1 87 ? 19.165 0.718 -28.677 1.00 89.06 87 GLU A N 1
ATOM 705 C CA . GLU A 1 87 ? 20.583 0.977 -28.443 1.00 89.06 87 GLU A CA 1
ATOM 706 C C . GLU A 1 87 ? 21.480 0.335 -29.512 1.00 89.06 87 GLU A C 1
ATOM 708 O O . GLU A 1 87 ? 22.414 0.966 -30.007 1.00 89.06 87 GLU A O 1
ATOM 713 N N . ASN A 1 88 ? 21.149 -0.887 -29.932 1.00 88.31 88 ASN A N 1
ATOM 714 C CA . ASN A 1 88 ? 21.856 -1.604 -30.990 1.00 88.31 88 ASN A CA 1
ATOM 715 C C . ASN A 1 88 ? 21.632 -1.017 -32.390 1.00 88.31 88 ASN A C 1
ATOM 717 O O . ASN A 1 88 ? 22.516 -1.151 -33.241 1.00 88.31 88 ASN A O 1
ATOM 721 N N . ALA A 1 89 ? 20.484 -0.376 -32.623 1.00 88.31 89 ALA A N 1
ATOM 722 C CA . ALA A 1 89 ? 20.135 0.268 -33.888 1.00 88.31 89 ALA A CA 1
ATOM 723 C C . ALA A 1 89 ? 20.726 1.682 -34.044 1.00 88.31 89 ALA A C 1
ATOM 725 O O . ALA A 1 89 ? 20.728 2.226 -35.152 1.00 88.31 89 ALA A O 1
ATOM 726 N N . LEU A 1 90 ? 21.222 2.298 -32.965 1.00 86.38 90 LEU A N 1
ATOM 727 C CA . LEU A 1 90 ? 21.839 3.624 -33.023 1.00 86.38 90 LEU A CA 1
ATOM 728 C C . LEU A 1 90 ? 23.174 3.600 -33.783 1.00 86.38 90 LEU A C 1
ATOM 730 O O . LEU A 1 90 ? 23.892 2.600 -33.825 1.00 86.38 90 LEU A O 1
ATOM 734 N N . ALA A 1 91 ? 23.506 4.730 -34.415 1.00 80.00 91 ALA A N 1
ATOM 735 C CA . ALA A 1 91 ? 24.672 4.843 -35.283 1.00 80.00 91 ALA A CA 1
ATOM 736 C C . ALA A 1 91 ? 25.981 4.663 -34.496 1.00 80.00 91 ALA A C 1
ATOM 738 O O . ALA A 1 91 ? 26.381 5.528 -33.717 1.00 80.00 91 ALA A O 1
ATOM 739 N N . LYS A 1 92 ? 26.666 3.543 -34.744 1.00 78.88 92 LYS A N 1
ATOM 740 C CA . LYS A 1 92 ? 27.950 3.193 -34.107 1.00 78.88 92 LYS A CA 1
ATOM 741 C C . LYS A 1 92 ? 29.148 3.923 -34.719 1.00 78.88 92 LYS A C 1
ATOM 743 O O . LYS A 1 92 ? 30.208 3.981 -34.105 1.00 78.88 92 LYS A O 1
ATOM 748 N N . ASN A 1 93 ? 28.954 4.514 -35.897 1.00 77.44 93 ASN A N 1
ATOM 749 C CA . ASN A 1 93 ? 29.953 5.307 -36.604 1.00 77.44 93 ASN A CA 1
ATOM 750 C C . ASN A 1 93 ? 29.530 6.783 -36.623 1.00 77.44 93 ASN A C 1
ATOM 752 O O . ASN A 1 93 ? 28.326 7.059 -36.695 1.00 77.44 93 ASN A O 1
ATOM 756 N N . PRO A 1 94 ? 30.483 7.734 -36.596 1.00 77.56 94 PRO A N 1
ATOM 757 C CA . PRO A 1 94 ? 30.176 9.145 -36.786 1.00 77.56 94 PRO A CA 1
ATOM 758 C C . PRO A 1 94 ? 29.415 9.360 -38.096 1.00 77.56 94 PRO A C 1
ATOM 760 O O . PRO A 1 94 ? 29.775 8.798 -39.133 1.00 77.56 94 PRO A O 1
ATOM 763 N N . ARG A 1 95 ? 28.355 10.170 -38.055 1.00 76.25 95 ARG A N 1
ATOM 764 C CA . ARG A 1 95 ? 27.552 10.489 -39.240 1.00 76.25 95 ARG A CA 1
ATOM 765 C C . ARG A 1 95 ? 27.757 11.941 -39.619 1.00 76.25 95 ARG A C 1
ATOM 767 O O . ARG A 1 95 ? 27.483 12.838 -38.826 1.00 76.25 95 ARG A O 1
ATOM 774 N N . THR A 1 96 ? 28.158 12.157 -40.858 1.00 76.38 96 THR A N 1
ATOM 775 C CA . THR A 1 96 ? 28.314 13.485 -41.440 1.00 76.38 96 THR A CA 1
ATOM 776 C C . THR A 1 96 ? 27.063 13.834 -42.239 1.00 76.38 96 THR A C 1
ATOM 778 O O . THR A 1 96 ? 26.615 13.042 -43.068 1.00 76.38 96 THR A O 1
ATOM 781 N N . VAL A 1 97 ? 26.455 14.991 -41.970 1.00 79.81 97 VAL A N 1
ATOM 782 C CA . VAL A 1 97 ? 25.255 15.462 -42.675 1.00 79.81 97 VAL A CA 1
ATOM 783 C C . VAL A 1 97 ? 25.482 16.885 -43.166 1.00 79.81 97 VAL A C 1
ATOM 785 O O . VAL A 1 97 ? 25.808 17.772 -42.378 1.00 79.81 97 VAL A O 1
ATOM 788 N N . GLU A 1 98 ? 25.267 17.114 -44.459 1.00 79.94 98 GLU A N 1
ATOM 789 C CA . GLU A 1 98 ? 25.180 18.465 -45.011 1.00 79.94 98 GLU A CA 1
ATOM 790 C C . GLU A 1 98 ? 23.830 19.083 -44.647 1.00 79.94 98 GLU A C 1
ATOM 792 O O . GLU A 1 98 ? 22.771 18.565 -45.009 1.00 79.94 98 GLU A O 1
ATOM 797 N N . ARG A 1 99 ? 23.854 20.205 -43.928 1.00 77.25 99 ARG A N 1
ATOM 798 C CA . ARG A 1 99 ? 22.662 21.001 -43.630 1.00 77.25 99 ARG A CA 1
ATOM 799 C C . ARG A 1 99 ? 22.708 22.302 -44.417 1.00 77.25 99 ARG A C 1
ATOM 801 O O . ARG A 1 99 ? 23.719 23.004 -44.391 1.00 77.25 99 ARG A O 1
ATOM 808 N N . LYS A 1 100 ? 21.603 22.616 -45.098 1.00 75.75 100 LYS A N 1
ATOM 809 C CA . LYS A 1 100 ? 21.379 23.938 -45.689 1.00 75.75 100 LYS A CA 1
ATOM 810 C C . LYS A 1 100 ? 20.822 24.871 -44.622 1.00 75.75 100 LYS A C 1
ATOM 812 O O . LYS A 1 100 ? 19.854 24.513 -43.953 1.00 75.75 100 LYS A O 1
ATOM 817 N N . TYR A 1 101 ? 21.427 26.039 -44.488 1.00 71.62 101 TYR A N 1
ATOM 818 C CA . TYR A 1 101 ? 20.979 27.092 -43.585 1.00 71.62 101 TYR A CA 1
ATOM 819 C C . TYR A 1 101 ? 20.440 28.279 -44.386 1.00 71.62 101 TYR A C 1
ATOM 821 O O . TYR A 1 101 ? 20.795 28.465 -45.550 1.00 71.62 101 TYR A O 1
ATOM 829 N N . SER A 1 102 ? 19.537 29.043 -43.770 1.00 72.38 102 SER A N 1
ATOM 830 C CA . SER A 1 102 ? 18.935 30.247 -44.358 1.00 72.38 102 SER A CA 1
ATOM 831 C C . SER A 1 102 ? 19.909 31.422 -44.429 1.00 72.38 102 SER A C 1
ATOM 833 O O . SER A 1 102 ? 19.755 32.286 -45.286 1.00 72.38 102 SER A O 1
ATOM 835 N N . GLU A 1 103 ? 20.921 31.431 -43.564 1.00 71.25 103 GLU A N 1
ATOM 836 C CA . GLU A 1 103 ? 21.954 32.462 -43.497 1.00 71.25 103 GLU A CA 1
ATOM 837 C C . GLU A 1 103 ? 23.326 31.841 -43.810 1.00 71.25 103 GLU A C 1
ATOM 839 O O . GLU A 1 103 ? 23.592 30.713 -43.371 1.00 71.25 103 GLU A O 1
ATOM 844 N N . PRO A 1 104 ? 24.176 32.523 -44.598 1.00 74.12 104 PRO A N 1
ATOM 845 C CA . PRO A 1 104 ? 25.514 32.042 -44.917 1.00 74.12 104 PRO A CA 1
ATOM 846 C C . PRO A 1 104 ? 26.448 32.163 -43.707 1.00 74.12 104 PRO A C 1
ATOM 848 O O . PRO A 1 104 ? 26.264 33.025 -42.849 1.00 74.12 104 PRO A O 1
ATOM 851 N N . ASP A 1 105 ? 27.472 31.312 -43.643 1.00 73.31 105 ASP A N 1
ATOM 852 C CA . ASP A 1 105 ? 28.563 31.494 -42.683 1.00 73.31 105 ASP A CA 1
ATOM 853 C C . ASP A 1 105 ? 29.502 32.656 -43.071 1.00 73.31 105 ASP A C 1
ATOM 855 O O . ASP A 1 105 ? 29.337 33.293 -44.111 1.00 73.31 105 ASP A O 1
ATOM 859 N N . GLU A 1 106 ? 30.506 32.928 -42.232 1.00 74.06 106 GLU A N 1
ATOM 860 C CA . GLU A 1 106 ? 31.495 34.010 -42.413 1.00 74.06 106 GLU A CA 1
ATOM 861 C C . GLU A 1 106 ? 32.248 33.954 -43.760 1.00 74.06 106 GLU A C 1
ATOM 863 O O . GLU A 1 106 ? 32.802 34.961 -44.193 1.00 74.06 106 GLU A O 1
ATOM 868 N N . ASN A 1 107 ? 32.223 32.808 -44.453 1.00 76.69 107 ASN A N 1
ATOM 869 C CA . ASN A 1 107 ? 32.850 32.595 -45.759 1.00 76.69 107 ASN A CA 1
ATOM 870 C C . ASN A 1 107 ? 31.835 32.557 -46.920 1.00 76.69 107 ASN A C 1
ATOM 872 O O . ASN A 1 107 ? 32.196 32.195 -48.039 1.00 76.69 107 ASN A O 1
ATOM 876 N N . GLY A 1 108 ? 30.563 32.893 -46.677 1.00 76.06 108 GLY A N 1
ATOM 877 C CA . GLY A 1 108 ? 29.511 32.900 -47.696 1.00 76.06 108 GLY A CA 1
ATOM 878 C C . GLY A 1 108 ? 28.891 31.528 -47.994 1.00 76.06 108 GLY A C 1
ATOM 879 O O . GLY A 1 108 ? 28.125 31.407 -48.953 1.00 76.06 108 GLY A O 1
ATOM 880 N N . ASN A 1 109 ? 29.183 30.480 -47.210 1.00 75.06 109 ASN A N 1
ATOM 881 C CA . ASN A 1 109 ? 28.658 29.137 -47.462 1.00 75.06 109 ASN A CA 1
ATOM 882 C C . ASN A 1 109 ? 27.302 28.916 -46.782 1.00 75.06 109 ASN A C 1
ATOM 884 O O . ASN A 1 109 ? 27.160 29.011 -45.566 1.00 75.06 109 ASN A O 1
ATOM 888 N N . TYR A 1 110 ? 26.313 28.498 -47.573 1.00 71.94 110 TYR A N 1
ATOM 889 C CA . TYR A 1 110 ? 24.970 28.126 -47.097 1.00 71.94 110 TYR A CA 1
ATOM 890 C C . TYR A 1 110 ? 24.856 26.653 -46.680 1.00 71.94 110 TYR A C 1
ATOM 892 O O . TYR A 1 110 ? 23.790 26.191 -46.266 1.00 71.94 110 TYR A O 1
ATOM 900 N N . LYS A 1 111 ? 25.940 25.887 -46.834 1.00 74.62 111 LYS A N 1
ATOM 901 C CA . LYS A 1 111 ? 26.019 24.469 -46.486 1.00 74.62 111 LYS A CA 1
ATOM 902 C C . LYS A 1 111 ? 27.062 24.282 -45.398 1.00 74.62 111 LYS A C 1
ATOM 904 O O . LYS A 1 111 ? 28.240 24.525 -45.634 1.00 74.62 111 LYS A O 1
ATOM 909 N N . ARG A 1 112 ? 26.638 23.783 -44.238 1.00 72.62 112 ARG A N 1
ATOM 910 C CA . ARG A 1 112 ? 27.562 23.312 -43.202 1.00 72.62 112 ARG A CA 1
ATOM 911 C C . ARG A 1 112 ? 27.528 21.800 -43.109 1.00 72.62 112 ARG A C 1
ATOM 913 O O . ARG A 1 112 ? 26.462 21.184 -43.046 1.00 72.62 112 ARG A O 1
ATOM 920 N N . VAL A 1 113 ? 28.721 21.225 -43.065 1.00 76.88 113 VAL A N 1
ATOM 921 C CA . VAL A 1 113 ? 28.945 19.816 -42.774 1.00 76.88 113 VAL A CA 1
ATOM 922 C C . VAL A 1 113 ? 28.911 19.652 -41.255 1.00 76.88 113 VAL A C 1
ATOM 924 O O . VAL A 1 113 ? 29.783 20.159 -40.554 1.00 76.88 113 VAL A O 1
ATOM 927 N N . VAL A 1 114 ? 27.883 18.985 -40.732 1.00 77.69 114 VAL A N 1
ATOM 928 C CA . VAL A 1 114 ? 27.775 18.677 -39.300 1.00 77.69 114 VAL A CA 1
ATOM 929 C C . VAL A 1 114 ? 28.112 17.209 -39.089 1.00 77.69 114 VAL A C 1
ATOM 931 O O . VAL A 1 114 ? 27.420 16.331 -39.608 1.00 77.69 114 VAL A O 1
ATOM 934 N N . THR A 1 115 ? 29.152 16.943 -38.302 1.00 78.25 115 THR A N 1
ATOM 935 C CA . THR A 1 115 ? 29.525 15.587 -37.889 1.00 78.25 115 THR A CA 1
ATOM 936 C C . THR A 1 115 ? 28.925 15.289 -36.522 1.00 78.25 115 THR A C 1
ATOM 938 O O . THR A 1 115 ? 29.291 15.898 -35.517 1.00 78.25 115 THR A O 1
ATOM 941 N N . PHE A 1 116 ? 27.997 14.339 -36.475 1.00 78.69 116 PHE A N 1
ATOM 942 C CA . PHE A 1 116 ? 27.468 13.800 -35.229 1.00 78.69 116 PHE A CA 1
ATOM 943 C C . PHE A 1 116 ? 28.422 12.735 -34.696 1.00 78.69 116 PHE A C 1
ATOM 945 O O . PHE A 1 116 ? 28.873 11.867 -35.449 1.00 78.69 116 PHE A O 1
ATOM 952 N N . ARG A 1 117 ? 28.715 12.797 -33.392 1.00 80.00 117 ARG A N 1
ATOM 953 C CA . ARG A 1 117 ? 29.479 11.751 -32.705 1.00 80.00 117 ARG A CA 1
ATOM 954 C C . ARG A 1 117 ? 28.729 10.422 -32.791 1.00 80.00 117 ARG A C 1
ATOM 956 O O . ARG A 1 117 ? 27.499 10.404 -32.876 1.00 80.00 117 ARG A O 1
ATOM 963 N N . ASN A 1 118 ? 29.481 9.329 -32.790 1.00 84.75 118 ASN A N 1
ATOM 964 C CA . ASN A 1 118 ? 28.908 7.999 -32.668 1.00 84.75 118 ASN A CA 1
ATOM 965 C C . ASN A 1 118 ? 28.155 7.855 -31.340 1.00 84.75 118 ASN A C 1
ATOM 967 O O . ASN A 1 118 ? 28.472 8.505 -30.343 1.00 84.75 118 ASN A O 1
ATOM 971 N N . TRP A 1 119 ? 27.149 6.990 -31.344 1.00 84.44 119 TRP A N 1
ATOM 972 C CA . TRP A 1 119 ? 26.482 6.583 -30.121 1.00 84.44 119 TRP A CA 1
ATOM 973 C C . TRP A 1 119 ? 27.382 5.648 -29.311 1.00 84.44 119 TRP A C 1
ATOM 975 O O . TRP A 1 119 ? 27.913 4.671 -29.843 1.00 84.44 119 TRP A O 1
ATOM 985 N N . GLU A 1 120 ? 27.499 5.927 -28.016 1.00 86.19 120 GLU A N 1
ATOM 986 C CA . GLU A 1 120 ? 28.145 5.040 -27.054 1.00 86.19 120 GLU A CA 1
ATOM 987 C C . GLU A 1 120 ? 27.083 4.229 -26.302 1.00 86.19 120 GLU A C 1
ATOM 989 O O . GLU A 1 120 ? 26.152 4.825 -25.746 1.00 86.19 120 GLU A O 1
ATOM 994 N N . PRO A 1 121 ? 27.207 2.888 -26.250 1.00 86.88 121 PRO A N 1
ATOM 995 C CA . PRO A 1 121 ? 26.312 2.053 -25.466 1.00 86.88 121 PRO A CA 1
ATOM 996 C C . PRO A 1 121 ? 26.234 2.506 -24.002 1.00 86.88 121 PRO A C 1
ATOM 998 O O . PRO A 1 121 ? 27.235 2.619 -23.295 1.00 86.88 121 PRO A O 1
ATOM 1001 N N . GLN A 1 122 ? 25.015 2.752 -23.541 1.00 89.00 122 GLN A N 1
ATOM 1002 C CA . GLN A 1 122 ? 24.665 3.158 -22.192 1.00 89.00 122 GLN A CA 1
ATOM 1003 C C . GLN A 1 122 ? 24.089 2.034 -21.329 1.00 89.00 122 GLN A C 1
ATOM 1005 O O . GLN A 1 122 ? 23.792 2.322 -20.163 1.00 89.00 122 GLN A O 1
ATOM 1010 N N . LYS A 1 123 ? 23.932 0.810 -21.852 1.00 92.00 123 LYS A N 1
ATOM 1011 C CA . LYS A 1 123 ? 23.346 -0.337 -21.137 1.00 92.00 123 LYS A CA 1
ATOM 1012 C C . LYS A 1 123 ? 21.919 -0.037 -20.669 1.00 92.00 123 LYS A C 1
ATOM 1014 O O . LYS A 1 123 ? 21.602 -0.057 -19.476 1.00 92.00 123 LYS A O 1
ATOM 1019 N N . LEU A 1 124 ? 21.065 0.385 -21.606 1.00 90.81 124 LEU A N 1
ATOM 1020 C CA . LEU A 1 124 ? 19.726 0.902 -21.305 1.00 90.81 124 LEU A CA 1
ATOM 1021 C C . LEU A 1 124 ? 18.804 -0.170 -20.715 1.00 90.81 124 LEU A C 1
ATOM 1023 O O . LEU A 1 124 ? 17.968 0.150 -19.871 1.00 90.81 124 LEU A O 1
ATOM 1027 N N . LYS A 1 125 ? 18.979 -1.432 -21.114 1.00 92.00 125 LYS A N 1
ATOM 1028 C CA . LYS A 1 125 ? 18.236 -2.578 -20.580 1.00 92.00 125 LYS A CA 1
ATOM 1029 C C . LYS A 1 125 ? 18.556 -2.833 -19.111 1.00 92.00 125 LYS A C 1
ATOM 1031 O O . LYS A 1 125 ? 17.648 -2.956 -18.294 1.00 92.00 125 LYS A O 1
ATOM 1036 N N . GLU A 1 126 ? 19.834 -2.849 -18.752 1.00 92.12 126 GLU A N 1
ATOM 1037 C CA . GLU A 1 126 ? 20.286 -3.028 -17.374 1.00 92.12 126 GLU A CA 1
ATOM 1038 C C . GLU A 1 126 ? 19.814 -1.868 -16.496 1.00 92.12 126 GLU A C 1
ATOM 1040 O O . GLU A 1 126 ? 19.210 -2.090 -15.447 1.00 92.12 126 GLU A O 1
ATOM 1045 N N . LYS A 1 127 ? 19.976 -0.626 -16.973 1.00 92.50 127 LYS A N 1
ATOM 1046 C CA . LYS A 1 127 ? 19.467 0.568 -16.281 1.00 92.50 127 LYS A CA 1
ATOM 1047 C C . LYS A 1 127 ? 17.952 0.532 -16.083 1.00 92.50 127 LYS A C 1
ATOM 1049 O O . LYS A 1 127 ? 17.460 1.021 -15.067 1.00 92.50 127 LYS A O 1
ATOM 1054 N N . TRP A 1 128 ? 17.207 -0.027 -17.035 1.00 94.06 128 TRP A N 1
ATOM 1055 C CA . TRP A 1 128 ? 15.763 -0.211 -16.921 1.00 94.06 128 TRP A CA 1
ATOM 1056 C C . TRP A 1 128 ? 15.392 -1.225 -15.835 1.00 94.06 128 TRP A C 1
ATOM 1058 O O . TRP A 1 128 ? 14.540 -0.928 -14.997 1.00 94.06 128 TRP A O 1
ATOM 1068 N N . PHE A 1 129 ? 16.054 -2.381 -15.783 1.00 93.12 129 PHE A N 1
ATOM 1069 C CA . PHE A 1 129 ? 15.797 -3.367 -14.731 1.00 93.12 129 PHE A CA 1
ATOM 1070 C C . PHE A 1 129 ? 16.193 -2.854 -13.342 1.00 93.12 129 PHE A C 1
ATOM 1072 O O . PHE A 1 129 ? 15.415 -2.993 -12.399 1.00 93.12 129 PHE A O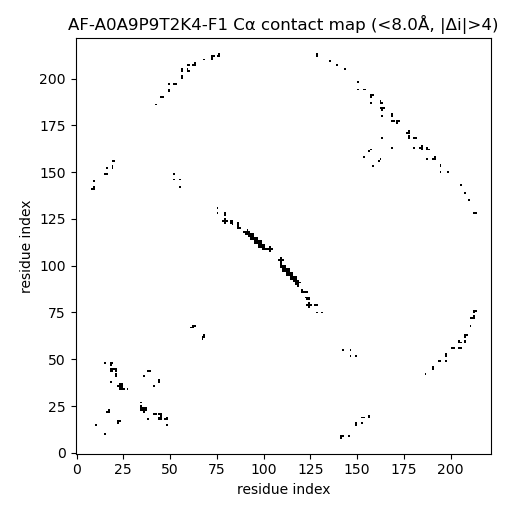 1
ATOM 1079 N N . GLU A 1 130 ? 17.330 -2.163 -13.214 1.00 93.19 130 GLU A N 1
ATOM 1080 C CA . GLU A 1 130 ? 17.713 -1.483 -11.968 1.00 93.19 130 GLU A CA 1
ATOM 1081 C C . GLU A 1 130 ? 16.695 -0.414 -11.548 1.00 93.19 130 GLU A C 1
ATOM 1083 O O . GLU A 1 130 ? 16.431 -0.207 -10.359 1.00 93.19 130 GLU A O 1
ATOM 1088 N N . TYR A 1 131 ? 16.125 0.304 -12.516 1.00 93.00 131 TYR A N 1
ATOM 1089 C CA . TYR A 1 131 ? 15.060 1.261 -12.252 1.00 93.00 131 TYR A CA 1
ATOM 1090 C C . TYR A 1 131 ? 13.802 0.557 -11.730 1.00 93.00 131 TYR A C 1
ATOM 1092 O O . TYR A 1 131 ? 13.249 0.992 -10.719 1.00 93.00 131 TYR A O 1
ATOM 1100 N N . MET A 1 132 ? 13.380 -0.544 -12.357 1.00 93.88 132 MET A N 1
ATOM 1101 C CA . MET A 1 132 ? 12.204 -1.309 -11.933 1.00 93.88 132 MET A CA 1
ATOM 1102 C C . MET A 1 132 ? 12.377 -1.946 -10.551 1.00 93.88 132 MET A C 1
ATOM 1104 O O . MET A 1 132 ? 11.440 -1.914 -9.750 1.00 93.88 132 MET A O 1
ATOM 1108 N N . ASP A 1 133 ? 13.585 -2.408 -10.222 1.00 92.25 133 ASP A N 1
ATOM 1109 C CA . ASP A 1 133 ? 13.964 -2.842 -8.874 1.00 92.25 133 ASP A CA 1
ATOM 1110 C C . ASP A 1 133 ? 13.703 -1.746 -7.839 1.00 92.25 133 ASP A C 1
ATOM 1112 O O . ASP A 1 133 ? 12.969 -1.954 -6.869 1.00 92.25 133 ASP A O 1
ATOM 1116 N N . LYS A 1 134 ? 14.212 -0.537 -8.094 1.00 92.69 134 LYS A N 1
ATOM 1117 C CA . LYS A 1 134 ? 14.015 0.619 -7.209 1.00 92.69 134 LYS A CA 1
ATOM 1118 C C . LYS A 1 134 ? 12.548 1.037 -7.120 1.00 92.69 134 LYS A C 1
ATOM 1120 O O . LYS A 1 134 ? 12.102 1.462 -6.054 1.00 92.69 134 LYS A O 1
ATOM 1125 N N . VAL A 1 135 ? 11.791 0.964 -8.217 1.00 91.31 135 VAL A N 1
ATOM 1126 C CA . VAL A 1 135 ? 10.350 1.274 -8.227 1.00 91.31 135 VAL A CA 1
ATOM 1127 C C . VAL A 1 135 ? 9.592 0.299 -7.333 1.00 91.31 135 VAL A C 1
ATOM 1129 O O . VAL A 1 135 ? 8.795 0.736 -6.499 1.00 91.31 135 VAL A O 1
ATOM 1132 N N . TYR A 1 136 ? 9.870 -0.997 -7.455 1.00 92.19 136 TYR A N 1
ATOM 1133 C CA . TYR A 1 136 ? 9.253 -2.023 -6.624 1.00 92.19 136 TYR A CA 1
ATOM 1134 C C . TYR A 1 136 ? 9.600 -1.858 -5.145 1.00 92.19 136 TYR A C 1
ATOM 1136 O O . TYR A 1 136 ? 8.694 -1.820 -4.312 1.00 92.19 136 TYR A O 1
ATOM 1144 N N . GLU A 1 137 ? 10.880 -1.687 -4.807 1.00 92.56 137 GLU A N 1
ATOM 1145 C CA . GLU A 1 137 ? 11.316 -1.501 -3.418 1.00 92.56 137 GLU A CA 1
ATOM 1146 C C . GLU A 1 137 ? 10.621 -0.303 -2.768 1.00 92.56 137 GLU A C 1
ATOM 1148 O O . GLU A 1 137 ? 10.099 -0.403 -1.655 1.00 92.56 137 GLU A O 1
ATOM 1153 N N . LYS A 1 138 ? 10.547 0.821 -3.489 1.00 91.50 138 LYS A N 1
ATOM 1154 C CA . LYS A 1 138 ? 9.849 2.025 -3.027 1.00 91.50 138 LYS A CA 1
ATOM 1155 C C . LYS A 1 138 ? 8.356 1.780 -2.836 1.00 91.50 138 LYS A C 1
ATOM 1157 O O . LYS A 1 138 ? 7.813 2.186 -1.810 1.00 91.50 138 LYS A O 1
ATOM 1162 N N . ALA A 1 139 ? 7.689 1.133 -3.791 1.00 91.12 139 ALA A N 1
ATOM 1163 C CA . ALA A 1 139 ? 6.259 0.848 -3.709 1.00 91.12 139 ALA A CA 1
ATOM 1164 C C . ALA A 1 139 ? 5.931 -0.091 -2.538 1.00 91.12 139 ALA A C 1
ATOM 1166 O O . ALA A 1 139 ? 5.018 0.194 -1.759 1.00 91.12 139 ALA A O 1
ATOM 1167 N N . ASN A 1 140 ? 6.710 -1.163 -2.374 1.00 93.19 140 ASN A N 1
ATOM 1168 C CA . ASN A 1 140 ? 6.546 -2.119 -1.285 1.00 93.19 140 ASN A CA 1
ATOM 1169 C C . ASN A 1 140 ? 6.759 -1.441 0.076 1.00 93.19 140 ASN A C 1
ATOM 1171 O O . ASN A 1 140 ? 5.877 -1.485 0.936 1.00 93.19 140 ASN A O 1
ATOM 1175 N N . LYS A 1 141 ? 7.872 -0.712 0.243 1.00 93.44 141 LYS A N 1
ATOM 1176 C CA . LYS A 1 141 ? 8.164 0.038 1.472 1.00 93.44 141 LYS A CA 1
ATOM 1177 C C . LYS A 1 141 ? 7.059 1.039 1.806 1.00 93.44 141 LYS A C 1
ATOM 1179 O O . LYS A 1 141 ? 6.590 1.076 2.938 1.00 93.44 141 LYS A O 1
ATOM 1184 N N . LYS A 1 142 ? 6.582 1.797 0.817 1.00 92.06 142 LYS A N 1
ATOM 1185 C CA . LYS A 1 142 ? 5.498 2.774 0.985 1.00 92.06 142 LYS A CA 1
ATOM 1186 C C . LYS A 1 142 ? 4.199 2.126 1.478 1.00 92.06 142 LYS A C 1
ATOM 1188 O O . LYS A 1 142 ? 3.546 2.679 2.360 1.00 92.06 142 LYS A O 1
ATOM 1193 N N . GLY A 1 143 ? 3.827 0.964 0.936 1.00 93.69 143 GLY A 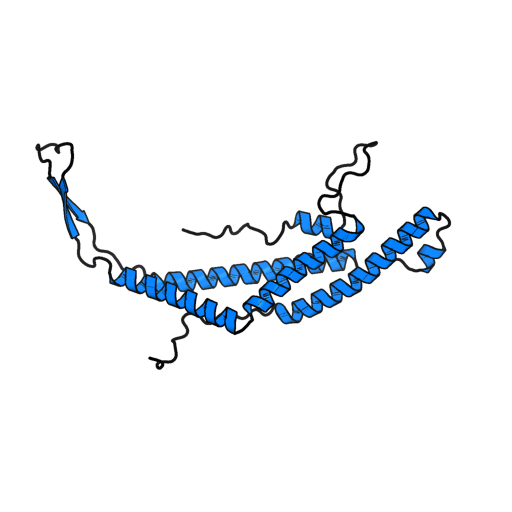N 1
ATOM 1194 C CA . GLY A 1 143 ? 2.669 0.195 1.404 1.00 93.69 143 GLY A CA 1
ATOM 1195 C C . GLY A 1 143 ? 2.837 -0.308 2.838 1.00 93.69 143 GLY A C 1
ATOM 1196 O O . GLY A 1 143 ? 1.929 -0.154 3.657 1.00 93.69 143 GLY A O 1
ATOM 1197 N N . GLN A 1 144 ? 4.017 -0.842 3.162 1.00 95.00 144 GLN A N 1
ATOM 1198 C CA . GLN A 1 144 ? 4.329 -1.330 4.506 1.00 95.00 144 GLN A CA 1
ATOM 1199 C C . GLN A 1 144 ? 4.339 -0.215 5.554 1.00 95.00 144 GLN A C 1
ATOM 1201 O O . GLN A 1 144 ? 3.721 -0.368 6.608 1.00 95.00 144 GLN A O 1
ATOM 1206 N N . ASP A 1 145 ? 4.994 0.908 5.262 1.00 94.62 145 ASP A N 1
ATOM 1207 C CA . ASP A 1 145 ? 5.063 2.067 6.152 1.00 94.62 145 ASP A CA 1
ATOM 1208 C C . ASP A 1 145 ? 3.659 2.637 6.402 1.00 94.62 145 ASP A C 1
ATOM 1210 O O . ASP A 1 145 ? 3.267 2.825 7.555 1.00 94.62 145 ASP A O 1
ATOM 1214 N N . PHE A 1 146 ? 2.851 2.793 5.344 1.00 95.19 146 PHE A N 1
ATOM 1215 C CA . PHE A 1 146 ? 1.466 3.250 5.456 1.00 95.19 146 PHE A CA 1
ATOM 1216 C C . PHE A 1 146 ? 0.617 2.341 6.357 1.00 95.19 146 PHE A C 1
ATOM 1218 O O . PHE A 1 146 ? -0.102 2.832 7.231 1.00 95.19 146 PHE A O 1
ATOM 1225 N N . MET A 1 147 ? 0.687 1.021 6.162 1.00 96.75 147 MET A N 1
ATOM 1226 C CA . MET A 1 147 ? -0.085 0.074 6.969 1.00 96.75 147 MET A CA 1
ATOM 1227 C C . MET A 1 147 ? 0.393 0.050 8.419 1.00 96.75 147 MET A C 1
ATOM 1229 O O . MET A 1 147 ? -0.434 0.103 9.326 1.00 96.75 147 MET A O 1
ATOM 1233 N N . ARG A 1 148 ? 1.711 0.037 8.650 1.00 95.81 148 ARG A N 1
ATOM 1234 C CA . ARG A 1 148 ? 2.305 0.037 9.993 1.00 95.81 148 ARG A CA 1
ATOM 1235 C C . ARG A 1 148 ? 1.887 1.268 10.794 1.00 95.81 148 ARG A C 1
ATOM 1237 O O . ARG A 1 148 ? 1.453 1.134 11.936 1.00 95.81 148 ARG A O 1
ATOM 1244 N N . GLU A 1 149 ? 2.000 2.456 10.207 1.00 95.75 149 GLU A N 1
ATOM 1245 C CA . GLU A 1 149 ? 1.654 3.709 10.882 1.00 95.75 149 GLU A CA 1
ATOM 1246 C C . GLU A 1 149 ? 0.168 3.783 11.237 1.00 95.75 149 GLU A C 1
ATOM 1248 O O . GLU A 1 149 ? -0.184 4.126 12.365 1.00 95.75 149 GLU A O 1
ATOM 1253 N N . ASN A 1 150 ? -0.715 3.444 10.296 1.00 96.31 150 ASN A N 1
ATOM 1254 C CA . ASN A 1 150 ? -2.152 3.598 10.509 1.00 96.31 150 ASN A CA 1
ATOM 1255 C C . ASN A 1 150 ? -2.757 2.474 11.359 1.00 96.31 150 ASN A C 1
ATOM 1257 O O . ASN A 1 150 ? -3.671 2.750 12.132 1.00 96.31 150 ASN A O 1
ATOM 1261 N N . LEU A 1 151 ? -2.218 1.247 11.306 1.00 96.19 151 LEU A N 1
ATOM 1262 C CA . LEU A 1 151 ? -2.594 0.187 12.251 1.00 96.19 151 LEU A CA 1
ATOM 1263 C C . LEU A 1 151 ? -2.220 0.582 13.678 1.00 96.19 151 LEU A C 1
ATOM 1265 O O . LEU A 1 151 ? -3.040 0.445 14.580 1.00 96.19 151 LEU A O 1
ATOM 1269 N N . LYS A 1 152 ? -1.024 1.153 13.877 1.00 95.06 152 LYS A N 1
ATOM 1270 C CA . LYS A 1 152 ? -0.623 1.682 15.185 1.00 95.06 152 LYS A CA 1
ATOM 1271 C C . LYS A 1 152 ? -1.608 2.745 15.680 1.00 95.06 152 LYS A C 1
ATOM 1273 O O . LYS A 1 152 ? -2.101 2.631 16.792 1.00 95.06 152 LYS A O 1
ATOM 1278 N N . ARG A 1 153 ? -1.961 3.727 14.842 1.00 94.06 153 ARG A N 1
ATOM 1279 C CA . ARG A 1 153 ? -2.935 4.778 15.203 1.00 94.06 153 ARG A CA 1
ATOM 1280 C C . ARG A 1 153 ? -4.312 4.217 15.559 1.00 94.06 153 ARG A C 1
ATOM 1282 O O . ARG A 1 153 ? -4.914 4.678 16.523 1.00 94.06 153 ARG A O 1
ATOM 1289 N N . LEU A 1 154 ? -4.808 3.245 14.791 1.00 93.94 154 LEU A N 1
ATOM 1290 C CA . LEU A 1 154 ? -6.086 2.586 15.063 1.00 93.94 154 LEU A CA 1
ATOM 1291 C C . LEU A 1 154 ? -6.054 1.840 16.400 1.00 93.94 154 LEU A C 1
ATOM 1293 O O . LEU A 1 154 ? -6.958 2.018 17.213 1.00 93.94 154 LEU A O 1
ATOM 1297 N N . ASN A 1 155 ? -4.997 1.071 16.655 1.00 92.50 155 ASN A N 1
ATOM 1298 C CA . ASN A 1 155 ? -4.821 0.362 17.919 1.00 92.50 155 ASN A CA 1
ATOM 1299 C C . ASN A 1 155 ? -4.676 1.327 19.103 1.00 92.50 155 ASN A C 1
ATOM 1301 O O . ASN A 1 155 ? -5.301 1.119 20.138 1.00 92.50 155 ASN A O 1
ATOM 1305 N N . ASP A 1 156 ? -3.935 2.424 18.955 1.00 91.62 156 ASP A N 1
ATOM 1306 C CA . ASP A 1 156 ? -3.788 3.438 20.004 1.00 91.62 156 ASP A CA 1
ATOM 1307 C C . ASP A 1 156 ? -5.129 4.134 20.329 1.00 91.62 156 ASP A C 1
ATOM 1309 O O . ASP A 1 156 ? -5.372 4.528 21.476 1.00 91.62 156 ASP A O 1
ATOM 1313 N N . GLU A 1 157 ? -6.022 4.292 19.345 1.00 91.00 157 GLU A N 1
ATOM 1314 C CA . GLU A 1 157 ? -7.301 4.994 19.511 1.00 91.00 157 GLU A CA 1
ATOM 1315 C C . GLU A 1 157 ? -8.460 4.098 19.977 1.00 91.00 157 GLU A C 1
ATOM 1317 O O . GLU A 1 157 ? -9.283 4.522 20.797 1.00 91.00 157 GLU A O 1
ATOM 1322 N N . TYR A 1 158 ? -8.490 2.845 19.524 1.00 90.25 158 TYR A N 1
ATOM 1323 C CA . TYR A 1 158 ? -9.571 1.886 19.775 1.00 90.25 158 TYR A CA 1
ATOM 1324 C C . TYR A 1 158 ? -9.120 0.680 20.622 1.00 90.25 158 TYR A C 1
ATOM 1326 O O . TYR A 1 158 ? -9.695 -0.402 20.526 1.00 90.25 158 TYR A O 1
ATOM 1334 N N . ASN A 1 159 ? -8.101 0.850 21.475 1.00 85.62 159 ASN A N 1
ATOM 1335 C CA . ASN A 1 159 ? -7.657 -0.209 22.389 1.00 85.62 159 ASN A CA 1
ATOM 1336 C C . ASN A 1 159 ? -8.691 -0.554 23.477 1.00 85.62 159 ASN A C 1
ATOM 1338 O O . ASN A 1 159 ? -9.580 0.228 23.818 1.00 85.62 159 ASN A O 1
ATOM 1342 N N . ASN A 1 160 ? -8.483 -1.720 24.101 1.00 74.69 160 ASN A N 1
ATOM 1343 C CA . ASN A 1 160 ? -9.308 -2.226 25.200 1.00 74.69 160 ASN A CA 1
ATOM 1344 C C . ASN A 1 160 ? -9.393 -1.268 26.405 1.00 74.69 160 ASN A C 1
ATOM 1346 O O . ASN A 1 160 ? -10.401 -1.270 27.104 1.00 74.69 160 ASN A O 1
ATOM 1350 N N . GLY A 1 161 ? -8.359 -0.455 26.652 1.00 76.81 161 GLY A N 1
ATOM 1351 C CA . GLY A 1 161 ? -8.333 0.513 27.754 1.00 76.81 161 GLY A CA 1
ATOM 1352 C C . GLY A 1 161 ? -9.265 1.710 27.548 1.00 76.81 161 GLY A C 1
ATOM 1353 O O . GLY A 1 161 ? -9.627 2.371 28.515 1.00 76.81 161 GLY A O 1
ATOM 1354 N N . LYS A 1 162 ? -9.684 1.969 26.304 1.00 80.56 162 LYS A N 1
ATOM 1355 C CA . LYS A 1 162 ? -10.611 3.042 25.924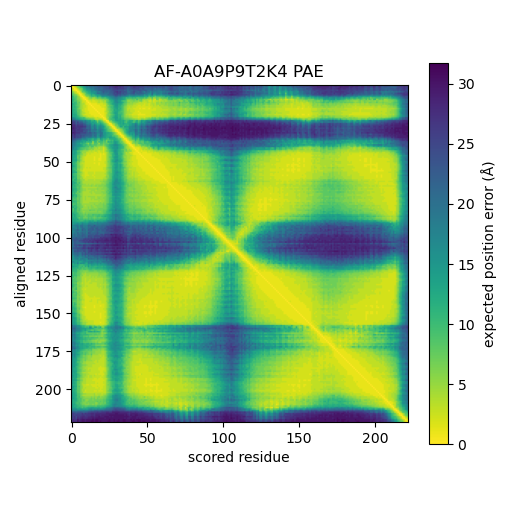 1.00 80.56 162 LYS A CA 1
ATOM 1356 C C . LYS A 1 162 ? -12.027 2.532 25.610 1.00 80.56 162 LYS A C 1
ATOM 1358 O O . LYS A 1 162 ? -12.827 3.283 25.053 1.00 80.56 162 LYS A O 1
ATOM 1363 N N . LEU A 1 163 ? -12.344 1.265 25.900 1.00 80.69 163 LEU A N 1
ATOM 1364 C CA . LEU A 1 163 ? -13.693 0.721 25.705 1.00 80.69 163 LEU A CA 1
ATOM 1365 C C . LEU A 1 163 ? -14.658 1.261 26.765 1.00 80.69 163 LEU A C 1
ATOM 1367 O O . LEU A 1 163 ? -14.334 1.306 27.950 1.00 80.69 163 LEU A O 1
ATOM 1371 N N . ILE A 1 164 ? -15.865 1.621 26.330 1.00 83.50 164 ILE A N 1
ATOM 1372 C CA . ILE A 1 164 ? -16.944 2.070 27.215 1.00 83.50 164 ILE A CA 1
ATOM 1373 C C . ILE A 1 164 ? -17.682 0.835 27.730 1.00 83.50 164 ILE A C 1
ATOM 1375 O O . ILE A 1 164 ? -18.192 0.035 26.941 1.00 83.50 164 ILE A O 1
ATOM 1379 N N . LYS A 1 165 ? -17.761 0.657 29.052 1.00 86.06 165 LYS A N 1
ATOM 1380 C CA . LYS A 1 165 ? -18.488 -0.478 29.636 1.00 86.06 165 LYS A CA 1
ATOM 1381 C C . LYS A 1 165 ? -19.978 -0.173 29.679 1.00 86.06 165 LYS A C 1
ATOM 1383 O O . LYS A 1 165 ? -20.384 0.969 29.861 1.00 86.06 165 LYS A O 1
ATOM 1388 N N . GLN A 1 166 ? -20.808 -1.215 29.596 1.00 85.19 166 GLN A N 1
ATOM 1389 C CA . GLN A 1 166 ? -22.261 -1.048 29.712 1.00 85.19 166 GLN A CA 1
ATOM 1390 C C . GLN A 1 166 ? -22.656 -0.387 31.043 1.00 85.19 166 GLN A C 1
ATOM 1392 O O . GLN A 1 166 ? -23.486 0.509 31.057 1.00 85.19 166 GLN A O 1
ATOM 1397 N N . ALA A 1 167 ? -21.965 -0.728 32.134 1.00 84.06 167 ALA A N 1
ATOM 1398 C CA . ALA A 1 167 ? -22.186 -0.103 33.435 1.00 84.06 167 ALA A CA 1
ATOM 1399 C C . ALA A 1 167 ? -21.935 1.419 33.447 1.00 84.06 167 ALA A C 1
ATOM 1401 O O . ALA A 1 167 ? -22.542 2.117 34.252 1.00 84.06 167 ALA A O 1
ATOM 1402 N N . ASP A 1 168 ? -21.055 1.938 32.584 1.00 86.44 168 ASP A N 1
ATOM 1403 C CA . ASP A 1 168 ? -20.804 3.382 32.482 1.00 86.44 168 ASP A CA 1
ATOM 1404 C C . ASP A 1 168 ? -21.949 4.080 31.734 1.00 86.44 168 ASP A C 1
ATOM 1406 O O . ASP A 1 168 ? -22.354 5.178 32.104 1.00 86.44 168 ASP A O 1
ATOM 1410 N N . VAL A 1 169 ? -22.532 3.400 30.741 1.00 87.12 169 VAL A N 1
ATOM 1411 C CA . VAL A 1 169 ? -23.743 3.839 30.028 1.00 87.12 169 VAL A CA 1
ATOM 1412 C C . VAL A 1 169 ? -24.961 3.847 30.957 1.00 87.12 169 VAL A C 1
ATOM 1414 O O . VAL A 1 169 ? -25.758 4.784 30.941 1.00 87.12 169 VAL A O 1
ATOM 1417 N N . ASP A 1 170 ? -25.119 2.806 31.774 1.00 85.88 170 ASP A N 1
ATOM 1418 C CA . ASP A 1 170 ? -26.293 2.625 32.635 1.00 85.88 170 ASP A CA 1
ATOM 1419 C C . ASP A 1 170 ? -26.291 3.581 33.841 1.00 85.88 170 ASP A C 1
ATOM 1421 O O . ASP A 1 170 ? -27.346 3.887 34.394 1.00 85.88 170 ASP A O 1
ATOM 1425 N N . LYS A 1 171 ? -25.111 4.075 34.246 1.00 91.88 171 LYS A N 1
ATOM 1426 C CA . LYS A 1 171 ? -24.957 5.081 35.312 1.00 91.88 171 LYS A CA 1
ATOM 1427 C C . LYS A 1 171 ? -25.301 6.501 34.865 1.00 91.88 171 LYS A C 1
ATOM 1429 O O . LYS A 1 171 ? -25.548 7.346 35.728 1.00 91.88 171 LYS A O 1
ATOM 1434 N N . GLU A 1 172 ? -25.293 6.776 33.562 1.00 92.56 172 GLU A N 1
ATOM 1435 C CA . GLU A 1 172 ? -25.637 8.094 33.032 1.00 92.56 172 GLU A CA 1
ATOM 1436 C C . GLU A 1 172 ? -27.142 8.346 33.184 1.00 92.56 172 GLU A C 1
ATOM 1438 O O . GLU A 1 172 ? -27.979 7.531 32.792 1.00 92.56 172 GLU A O 1
ATOM 1443 N N . ARG A 1 173 ? -27.484 9.483 33.795 1.00 88.38 173 ARG A N 1
ATOM 1444 C CA . ARG A 1 173 ? -28.870 9.865 34.105 1.00 88.38 173 ARG A CA 1
ATOM 1445 C C . ARG A 1 173 ? -29.482 10.722 33.004 1.00 88.38 173 ARG A C 1
ATOM 1447 O O . ARG A 1 173 ? -30.703 10.757 32.865 1.00 88.38 173 ARG A O 1
ATOM 1454 N N . ASP A 1 174 ? -28.646 11.418 32.243 1.00 94.00 174 ASP A N 1
ATOM 1455 C CA . ASP A 1 174 ? -29.055 12.214 31.094 1.00 94.00 174 ASP A CA 1
ATOM 1456 C C . ASP A 1 174 ? -29.324 11.298 29.888 1.00 94.00 174 ASP A C 1
ATOM 1458 O O . ASP A 1 174 ? -28.434 10.588 29.416 1.00 94.00 174 ASP A O 1
ATOM 1462 N N . LYS A 1 175 ? -30.566 11.301 29.385 1.00 90.94 175 LYS A N 1
ATOM 1463 C CA . LYS A 1 175 ? -30.983 10.432 28.271 1.00 90.94 175 LYS A CA 1
ATOM 1464 C C . LYS A 1 175 ? -30.212 10.710 26.980 1.00 90.94 175 LYS A C 1
ATOM 1466 O O . LYS A 1 175 ? -29.929 9.765 26.242 1.00 90.94 175 LYS A O 1
ATOM 1471 N N . ASP A 1 176 ? -29.874 11.966 26.706 1.00 89.81 176 ASP A N 1
ATOM 1472 C CA . ASP A 1 176 ? -29.177 12.338 25.476 1.00 89.81 176 ASP A CA 1
ATOM 1473 C C . ASP A 1 176 ? -27.730 11.848 25.541 1.00 89.81 176 ASP A C 1
ATOM 1475 O O . ASP A 1 176 ? -27.270 11.145 24.638 1.00 89.81 176 ASP A O 1
ATOM 1479 N N . LYS A 1 177 ? -27.049 12.084 26.668 1.00 87.50 177 LYS A N 1
ATOM 1480 C CA . LYS A 1 177 ? -25.690 11.564 26.895 1.00 87.50 177 LYS A CA 1
ATOM 1481 C C . LYS A 1 177 ? -25.642 10.044 26.938 1.00 87.50 177 LYS A C 1
ATOM 1483 O O . LYS A 1 177 ? -24.712 9.438 26.411 1.00 87.50 177 LYS A O 1
ATOM 1488 N N . GLN A 1 178 ? -26.651 9.406 27.526 1.00 88.62 178 GLN A N 1
ATOM 1489 C CA . GLN A 1 178 ? -26.745 7.952 27.541 1.00 88.62 178 GLN A CA 1
ATOM 1490 C C . GLN A 1 178 ? -26.832 7.386 26.116 1.00 88.62 178 GLN A C 1
ATOM 1492 O O . GLN A 1 178 ? -26.175 6.389 25.808 1.00 88.62 178 GLN A O 1
ATOM 1497 N N . ASN A 1 179 ? -27.613 8.012 25.232 1.00 88.69 179 ASN A N 1
ATOM 1498 C CA . ASN A 1 179 ? -27.699 7.605 23.830 1.00 88.69 179 ASN A CA 1
ATOM 1499 C C . ASN A 1 179 ? -26.373 7.826 23.087 1.00 88.69 179 ASN A C 1
ATOM 1501 O O . ASN A 1 179 ? -25.941 6.934 22.355 1.00 88.69 179 ASN A O 1
ATOM 1505 N N . GLU A 1 180 ? -25.687 8.950 23.316 1.00 87.00 180 GLU A N 1
ATOM 1506 C CA . GLU A 1 180 ? -24.352 9.200 22.754 1.00 87.00 180 GLU A CA 1
ATOM 1507 C C . GLU A 1 180 ? -23.338 8.129 23.192 1.00 87.00 180 GLU A C 1
ATOM 1509 O O . GLU A 1 180 ? -22.613 7.584 22.357 1.00 87.00 180 GLU A O 1
ATOM 1514 N N . LEU A 1 181 ? -23.333 7.749 24.476 1.00 88.75 181 LEU A N 1
ATOM 1515 C CA . LEU A 1 181 ? -22.464 6.691 24.997 1.00 88.75 181 LEU A CA 1
ATOM 1516 C C . LEU A 1 181 ? -22.789 5.314 24.401 1.00 88.75 181 LEU A C 1
ATOM 1518 O O . LEU A 1 181 ? -21.868 4.543 24.132 1.00 88.75 181 LEU A O 1
ATOM 1522 N N . LYS A 1 182 ? -24.070 4.996 24.156 1.00 90.38 182 LYS A N 1
ATOM 1523 C CA . LYS A 1 182 ? -24.471 3.747 23.477 1.00 90.38 182 LYS A CA 1
ATOM 1524 C C . LYS A 1 182 ? -23.913 3.679 22.057 1.00 90.38 182 LYS A C 1
ATOM 1526 O O . LYS A 1 182 ? -23.343 2.656 21.679 1.00 90.38 182 LYS A O 1
ATOM 1531 N N . VAL A 1 183 ? -24.051 4.761 21.291 1.00 89.12 183 VAL A N 1
ATOM 1532 C CA . VAL A 1 183 ? -23.530 4.846 19.917 1.00 89.12 183 VAL A CA 1
ATOM 1533 C C . VAL A 1 183 ? -22.004 4.755 19.911 1.00 89.12 183 VAL A C 1
ATOM 1535 O O . VAL A 1 183 ? -21.434 4.005 19.119 1.00 89.12 183 VAL A O 1
ATOM 1538 N N . GLU A 1 184 ? -21.332 5.464 20.819 1.00 88.50 184 GLU A N 1
ATOM 1539 C CA . GLU A 1 184 ? -19.872 5.436 20.928 1.00 88.50 184 GLU A CA 1
ATOM 1540 C C . GLU A 1 184 ? -19.349 4.054 21.333 1.00 88.50 184 GLU A C 1
ATOM 1542 O O . GLU A 1 184 ? -18.366 3.577 20.764 1.00 88.50 184 GLU A O 1
ATOM 1547 N N . LYS A 1 185 ? -20.016 3.382 22.277 1.00 90.56 185 LYS A N 1
ATOM 1548 C CA . LYS A 1 185 ? -19.685 2.010 22.668 1.00 90.56 185 LYS A CA 1
ATOM 1549 C C . LYS A 1 185 ? -19.772 1.066 21.471 1.00 90.56 185 LYS A C 1
ATOM 1551 O O . LYS A 1 185 ? -18.795 0.379 21.184 1.00 90.56 185 LYS A O 1
ATOM 1556 N N . GLN A 1 186 ? -20.891 1.091 20.742 1.00 90.81 186 GLN A N 1
ATOM 1557 C CA . GLN A 1 186 ? -21.077 0.249 19.558 1.00 90.81 186 GLN A CA 1
ATOM 1558 C C . GLN A 1 186 ? -19.993 0.507 18.507 1.00 90.81 186 GLN A C 1
ATOM 1560 O O . GLN A 1 186 ? -19.419 -0.433 17.966 1.00 90.81 186 GLN A O 1
ATOM 1565 N N . LEU A 1 187 ? -19.664 1.775 18.246 1.00 90.19 187 LEU A N 1
ATOM 1566 C CA . LEU A 1 187 ? -18.597 2.126 17.314 1.00 90.19 187 LEU A CA 1
ATOM 1567 C C . LEU A 1 187 ? -17.247 1.538 17.748 1.00 90.19 187 LEU A C 1
ATOM 1569 O O . LEU A 1 187 ? -16.511 1.019 16.912 1.00 90.19 187 LEU A O 1
ATOM 1573 N N . ARG A 1 188 ? -16.898 1.625 19.034 1.00 90.44 188 ARG A N 1
ATOM 1574 C CA . ARG A 1 188 ? -15.625 1.097 19.545 1.00 90.44 188 ARG A CA 1
ATOM 1575 C C . ARG A 1 188 ? -15.556 -0.427 19.460 1.00 90.44 188 ARG A C 1
ATOM 1577 O O . ARG A 1 188 ? -14.510 -0.952 19.078 1.00 90.44 188 ARG A O 1
ATOM 1584 N N . ASP A 1 189 ? -16.661 -1.110 19.743 1.00 90.69 189 ASP A N 1
ATOM 1585 C CA . ASP A 1 189 ? -16.772 -2.562 19.594 1.00 90.69 189 ASP A CA 1
ATOM 1586 C C . ASP A 1 189 ? -16.640 -2.982 18.113 1.00 90.69 189 ASP A C 1
ATOM 1588 O O . ASP A 1 189 ? -15.840 -3.866 17.793 1.00 90.69 189 ASP A O 1
ATOM 1592 N N . ASP A 1 190 ? -17.316 -2.283 17.191 1.00 91.81 190 ASP A N 1
ATOM 1593 C CA . ASP A 1 190 ? -17.183 -2.497 15.740 1.00 91.81 190 ASP A CA 1
ATOM 1594 C C . ASP A 1 190 ? -15.736 -2.279 15.260 1.00 91.81 190 ASP A C 1
ATOM 1596 O O . ASP A 1 190 ? -15.197 -3.062 14.474 1.00 91.81 190 ASP A O 1
ATOM 1600 N N . MET A 1 191 ? -15.085 -1.200 15.715 1.00 92.94 191 MET A N 1
ATOM 1601 C CA . MET A 1 191 ? -13.704 -0.885 15.335 1.00 92.94 191 MET A CA 1
ATOM 1602 C C . MET A 1 191 ? -12.735 -1.959 15.789 1.00 92.94 191 MET A C 1
ATOM 1604 O O . MET A 1 191 ? -11.873 -2.348 15.004 1.00 92.94 191 MET A O 1
ATOM 1608 N N . LYS A 1 192 ? -12.900 -2.499 16.995 1.00 91.19 192 LYS A N 1
ATOM 1609 C CA . LYS A 1 192 ? -12.071 -3.603 17.478 1.00 91.19 192 LYS A CA 1
ATOM 1610 C C . LYS A 1 192 ? -12.144 -4.822 16.552 1.00 91.19 192 LYS A C 1
ATOM 1612 O O . LYS A 1 192 ? -11.103 -5.377 16.189 1.00 91.19 192 LYS A O 1
ATOM 1617 N N . ASP A 1 193 ? -13.344 -5.216 16.131 1.00 92.12 193 ASP A N 1
ATOM 1618 C CA . ASP A 1 193 ? -13.523 -6.324 15.185 1.00 92.12 193 ASP A CA 1
ATOM 1619 C C . ASP A 1 193 ? -12.908 -6.003 13.812 1.00 92.12 193 ASP A C 1
ATOM 1621 O O . ASP A 1 193 ? -12.156 -6.800 13.242 1.00 92.12 193 ASP A O 1
ATOM 1625 N N . TYR A 1 194 ? -13.158 -4.804 13.281 1.00 94.62 194 TYR A N 1
ATOM 1626 C CA . TYR A 1 194 ? -12.652 -4.422 11.965 1.00 94.62 194 TYR A CA 1
ATOM 1627 C C . TYR A 1 194 ? -11.133 -4.270 11.913 1.00 94.62 194 TYR A C 1
ATOM 1629 O O . TYR A 1 194 ? -10.546 -4.637 10.891 1.00 94.62 194 TYR A O 1
ATOM 1637 N N . ILE A 1 195 ? -10.510 -3.754 12.975 1.00 95.06 195 ILE A N 1
ATOM 1638 C CA . ILE A 1 195 ? -9.053 -3.662 13.113 1.00 95.06 195 ILE A CA 1
ATOM 1639 C C . ILE A 1 195 ? -8.460 -5.069 13.131 1.00 95.06 195 ILE A C 1
ATOM 1641 O O . ILE A 1 195 ? -7.599 -5.361 12.307 1.00 95.06 195 ILE A O 1
ATOM 1645 N N . SER A 1 196 ? -9.001 -5.972 13.953 1.00 94.44 196 SER A N 1
ATOM 1646 C CA . SER A 1 196 ? -8.536 -7.366 14.029 1.00 94.44 196 SER A CA 1
ATOM 1647 C C . 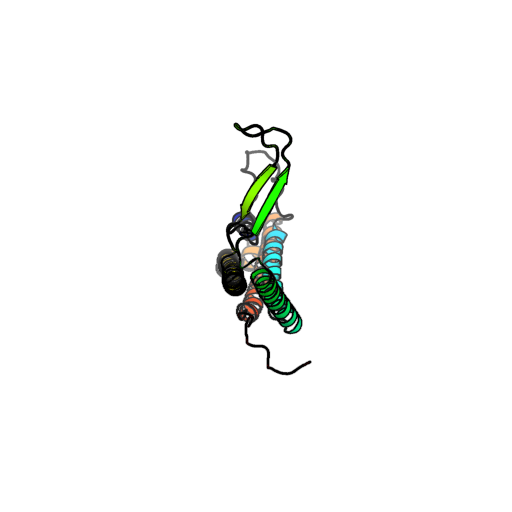SER A 1 196 ? -8.605 -8.068 12.662 1.00 94.44 196 SER A C 1
ATOM 1649 O O . SER A 1 196 ? -7.650 -8.705 12.213 1.00 94.44 196 SER A O 1
ATOM 1651 N N . LYS A 1 197 ? -9.716 -7.896 11.930 1.00 95.81 197 LYS A N 1
ATOM 1652 C CA . LYS A 1 197 ? -9.876 -8.425 10.562 1.00 95.81 197 LYS A CA 1
ATOM 1653 C C . LYS A 1 197 ? -8.897 -7.794 9.571 1.00 95.81 197 LYS A C 1
ATOM 1655 O O . LYS A 1 197 ? -8.420 -8.475 8.662 1.00 95.81 197 LYS A O 1
ATOM 1660 N N . LEU A 1 198 ? -8.625 -6.497 9.701 1.00 96.50 198 LEU A N 1
ATOM 1661 C CA . LEU A 1 198 ? -7.673 -5.784 8.853 1.00 96.50 198 LEU A CA 1
ATOM 1662 C C . LEU A 1 198 ? -6.241 -6.269 9.096 1.00 96.50 198 LEU A C 1
ATOM 1664 O O . LEU A 1 198 ? -5.530 -6.516 8.126 1.00 96.50 198 LEU A O 1
ATOM 1668 N N . GLU A 1 199 ? -5.841 -6.454 10.353 1.00 96.50 199 GLU A N 1
ATOM 1669 C CA . GLU A 1 199 ? -4.535 -6.998 10.733 1.00 96.50 199 GLU A CA 1
ATOM 1670 C C . GLU A 1 199 ? -4.330 -8.406 10.182 1.00 96.50 199 GLU A C 1
ATOM 1672 O O . GLU A 1 199 ? -3.302 -8.668 9.561 1.00 96.50 199 GLU A O 1
ATOM 1677 N N . ALA A 1 200 ? -5.328 -9.284 10.317 1.00 96.25 200 ALA A N 1
ATOM 1678 C CA . ALA A 1 200 ? -5.268 -10.637 9.770 1.00 96.25 200 ALA A CA 1
ATOM 1679 C C . ALA A 1 200 ? -5.103 -10.632 8.240 1.00 96.25 200 ALA A C 1
ATOM 1681 O O . ALA A 1 200 ? -4.230 -11.311 7.696 1.00 96.25 200 ALA A O 1
ATOM 1682 N N . LYS A 1 201 ? -5.899 -9.821 7.527 1.00 95.88 201 LYS A N 1
ATOM 1683 C CA . LYS A 1 201 ? -5.778 -9.697 6.066 1.00 95.88 201 LYS A CA 1
ATOM 1684 C C . LYS A 1 201 ? -4.446 -9.079 5.646 1.00 95.88 201 LYS A C 1
ATOM 1686 O O . LYS A 1 201 ? -3.861 -9.512 4.657 1.00 95.88 201 LYS A O 1
ATOM 1691 N N . TRP A 1 202 ? -3.956 -8.089 6.387 1.00 97.12 202 TRP A N 1
ATOM 1692 C CA . TRP A 1 202 ? -2.654 -7.489 6.128 1.00 97.12 202 TRP A CA 1
ATOM 1693 C C . TRP A 1 202 ? -1.518 -8.481 6.372 1.00 97.12 202 TRP A C 1
ATOM 1695 O O . TRP A 1 202 ? -0.623 -8.574 5.542 1.00 97.12 202 TRP A O 1
ATOM 1705 N N . ALA A 1 203 ? -1.575 -9.284 7.434 1.00 95.56 203 ALA A N 1
ATOM 1706 C CA . ALA A 1 203 ? -0.578 -10.313 7.714 1.00 95.56 203 ALA A CA 1
ATOM 1707 C C . ALA A 1 203 ? -0.450 -11.335 6.572 1.00 95.56 203 ALA A C 1
ATOM 1709 O O . ALA A 1 203 ? 0.665 -11.729 6.249 1.00 95.56 203 ALA A O 1
ATOM 1710 N N . ALA A 1 204 ? -1.559 -11.701 5.922 1.00 92.25 204 ALA A N 1
ATOM 1711 C CA . ALA A 1 204 ? -1.554 -12.580 4.749 1.00 92.25 204 ALA A CA 1
ATOM 1712 C C . ALA A 1 204 ? -1.066 -11.886 3.453 1.00 92.25 204 ALA A C 1
ATOM 1714 O O . ALA A 1 204 ? -0.544 -12.531 2.537 1.00 92.25 204 ALA A O 1
ATOM 1715 N N . ALA A 1 205 ? -1.247 -10.567 3.350 1.00 92.94 205 ALA A N 1
ATOM 1716 C CA . ALA A 1 205 ? -0.948 -9.799 2.142 1.00 92.94 205 ALA A CA 1
ATOM 1717 C C . ALA A 1 205 ? 0.454 -9.164 2.130 1.00 92.94 205 ALA A C 1
ATOM 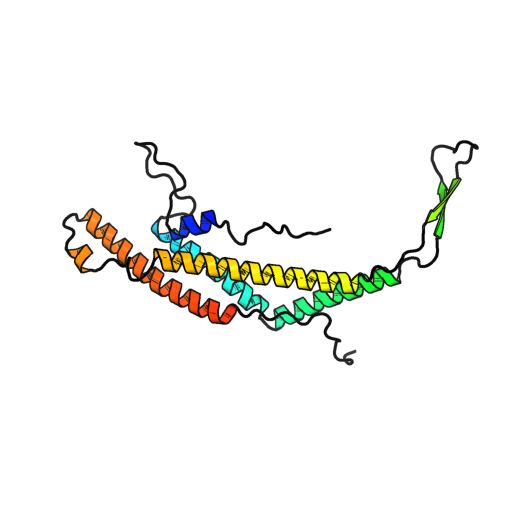1719 O O . ALA A 1 205 ? 1.029 -9.043 1.051 1.00 92.94 205 ALA A O 1
ATOM 1720 N N . LYS A 1 206 ? 0.999 -8.781 3.296 1.00 91.69 206 LYS A N 1
ATOM 1721 C CA . LYS A 1 206 ? 2.199 -7.930 3.460 1.00 91.69 206 LYS A CA 1
ATOM 1722 C C . LYS A 1 206 ? 3.441 -8.446 2.734 1.00 91.69 206 LYS A C 1
ATOM 1724 O O . LYS A 1 206 ? 4.275 -7.651 2.305 1.00 91.69 206 LYS A O 1
ATOM 1729 N N . ASP A 1 207 ? 3.536 -9.764 2.584 1.00 90.25 207 ASP A N 1
ATOM 1730 C CA . ASP A 1 207 ? 4.614 -10.424 1.864 1.00 90.25 207 ASP A CA 1
ATOM 1731 C C . ASP A 1 207 ? 4.293 -10.391 0.368 1.00 90.25 207 ASP A C 1
ATOM 1733 O O . ASP A 1 207 ? 3.776 -11.355 -0.206 1.00 90.25 207 ASP A O 1
ATOM 1737 N N . TRP A 1 208 ? 4.532 -9.238 -0.254 1.00 88.31 208 TRP A N 1
ATOM 1738 C CA . TRP A 1 208 ? 4.573 -9.091 -1.705 1.00 88.31 208 TRP A CA 1
ATOM 1739 C C . TRP A 1 208 ? 5.963 -9.550 -2.167 1.00 88.31 208 TRP A C 1
ATOM 1741 O O . TRP A 1 208 ? 6.948 -8.935 -1.762 1.00 88.31 208 TRP A O 1
ATOM 1751 N N . PRO A 1 209 ? 6.095 -10.667 -2.909 1.00 88.12 209 PRO A N 1
ATOM 1752 C CA . PRO A 1 209 ? 7.389 -11.109 -3.409 1.00 88.12 209 PRO A CA 1
ATOM 1753 C C . PRO A 1 209 ? 7.839 -10.227 -4.573 1.00 88.12 209 PRO A C 1
ATOM 1755 O O . PRO A 1 209 ? 7.026 -9.818 -5.404 1.00 88.12 209 PRO A O 1
ATOM 1758 N N . LYS A 1 210 ? 9.153 -9.993 -4.665 1.00 89.12 210 LYS A N 1
ATOM 1759 C CA . LYS A 1 210 ? 9.744 -9.286 -5.803 1.00 89.12 210 LYS A CA 1
ATOM 1760 C C . LYS A 1 210 ? 9.475 -10.089 -7.083 1.00 89.12 210 LYS A C 1
ATOM 1762 O O . LYS A 1 210 ? 9.864 -11.263 -7.131 1.00 89.12 210 LYS A O 1
ATOM 1767 N N . PRO A 1 211 ? 8.840 -9.495 -8.108 1.00 87.94 211 PRO A N 1
ATOM 1768 C CA . PRO A 1 211 ? 8.667 -10.167 -9.386 1.00 87.94 211 PRO A CA 1
ATOM 1769 C C . PRO A 1 211 ? 10.025 -10.487 -10.019 1.00 87.94 211 PRO A C 1
ATOM 1771 O O . PRO A 1 211 ? 10.982 -9.722 -9.903 1.00 87.94 211 PRO A O 1
ATOM 1774 N N . LYS A 1 212 ? 10.118 -11.639 -10.683 1.00 89.12 212 LYS A N 1
ATOM 1775 C CA . LYS A 1 212 ? 11.364 -12.141 -11.275 1.00 89.12 212 LYS A CA 1
ATOM 1776 C C . LYS A 1 212 ? 11.502 -11.701 -12.739 1.00 89.12 212 LYS A C 1
ATOM 1778 O O . LYS A 1 212 ? 11.530 -12.551 -13.622 1.00 89.12 212 LYS A O 1
ATOM 1783 N N . TRP A 1 213 ? 11.550 -10.394 -12.998 1.00 87.50 213 TRP A N 1
ATOM 1784 C CA . TRP A 1 213 ? 11.966 -9.894 -14.319 1.00 87.50 213 TRP A CA 1
ATOM 1785 C C . TRP A 1 213 ? 13.454 -10.141 -14.548 1.00 87.50 213 TRP A C 1
ATOM 1787 O O . TRP A 1 213 ? 14.216 -10.326 -13.594 1.00 87.50 213 TRP A O 1
ATOM 1797 N N . ASN A 1 214 ? 13.859 -10.167 -15.817 1.00 76.56 214 ASN A N 1
ATOM 1798 C CA . ASN A 1 214 ? 15.207 -10.533 -16.251 1.00 76.56 214 ASN A CA 1
ATOM 1799 C C . ASN A 1 214 ? 15.653 -11.937 -15.788 1.00 76.56 214 ASN A C 1
ATOM 1801 O O . ASN A 1 214 ? 16.834 -12.281 -15.860 1.00 76.56 214 ASN A O 1
ATOM 1805 N N . ALA A 1 215 ? 14.725 -12.776 -15.313 1.00 67.19 215 ALA A N 1
ATOM 1806 C CA . ALA A 1 215 ? 14.967 -14.204 -15.239 1.00 67.19 215 ALA A CA 1
ATOM 1807 C C . ALA A 1 215 ? 15.070 -14.679 -16.686 1.00 67.19 215 ALA A C 1
ATOM 1809 O O . ALA A 1 215 ? 14.126 -14.480 -17.449 1.00 67.19 215 ALA A O 1
ATOM 1810 N N . GLN A 1 216 ? 16.224 -15.228 -17.078 1.00 50.09 216 GLN A N 1
ATOM 1811 C CA . GLN A 1 216 ? 16.402 -15.826 -18.400 1.00 50.09 216 GLN A CA 1
ATOM 1812 C C . GLN A 1 216 ? 15.153 -16.651 -18.717 1.00 50.09 216 GLN A C 1
ATOM 1814 O O . GLN A 1 216 ? 14.831 -17.587 -17.980 1.00 50.09 216 GLN A O 1
ATOM 1819 N N . ALA A 1 217 ? 14.407 -16.246 -19.751 1.00 40.59 217 ALA A N 1
ATOM 1820 C CA . ALA A 1 217 ? 13.275 -17.031 -20.209 1.00 40.59 217 ALA A CA 1
ATOM 1821 C C . ALA A 1 217 ? 13.792 -18.459 -20.432 1.00 40.59 217 ALA A C 1
ATOM 1823 O O . ALA A 1 217 ? 14.884 -18.601 -20.997 1.00 40.59 217 ALA A O 1
ATOM 1824 N N . PRO A 1 218 ? 13.082 -19.510 -19.979 1.00 39.47 218 PRO A N 1
ATOM 1825 C CA . PRO A 1 218 ? 13.449 -20.856 -20.369 1.00 39.47 218 PRO A CA 1
ATOM 1826 C C . PRO A 1 218 ? 13.513 -20.869 -21.893 1.00 39.47 218 PRO A C 1
ATOM 1828 O O . PRO A 1 218 ? 12.550 -20.538 -22.585 1.00 39.47 218 PRO A O 1
ATOM 1831 N N . SER A 1 219 ? 14.708 -21.158 -22.391 1.00 37.28 219 SER A N 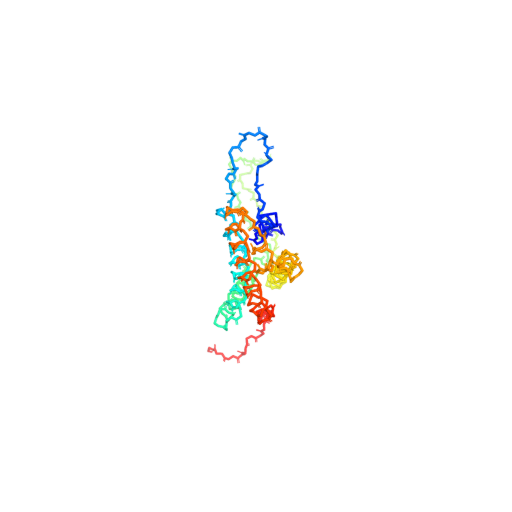1
ATOM 1832 C CA . SER A 1 219 ? 15.005 -21.357 -23.794 1.00 37.28 219 SER A CA 1
ATOM 1833 C C . SER A 1 219 ? 14.068 -22.435 -24.330 1.00 37.28 219 SER A C 1
ATOM 1835 O O . SER A 1 219 ? 14.298 -23.619 -24.096 1.00 37.28 219 SER A O 1
ATOM 1837 N N . GLY A 1 220 ? 12.996 -22.029 -25.003 1.00 39.72 220 GLY A N 1
ATOM 1838 C CA . GLY A 1 220 ? 12.121 -22.955 -25.710 1.00 39.72 220 GLY A CA 1
ATOM 1839 C C . GLY A 1 220 ? 10.649 -22.713 -25.449 1.00 39.72 220 GLY A C 1
ATOM 1840 O O . GLY A 1 220 ? 10.036 -23.498 -24.743 1.00 39.72 220 GLY A O 1
ATOM 1841 N N . VAL A 1 221 ? 10.095 -21.665 -26.059 1.00 35.78 221 VAL A N 1
ATOM 1842 C CA . VAL A 1 221 ? 8.878 -21.774 -26.880 1.00 35.78 221 VAL A CA 1
ATOM 1843 C C . VAL A 1 221 ? 8.936 -20.646 -27.912 1.00 35.78 221 VAL A C 1
ATOM 1845 O O . VAL A 1 221 ? 8.627 -19.502 -27.586 1.00 35.78 221 VAL A O 1
ATOM 1848 N N . LEU A 1 222 ? 9.381 -20.977 -29.123 1.00 32.50 222 LEU A N 1
ATOM 1849 C CA . LEU A 1 222 ? 8.836 -20.546 -30.416 1.00 32.50 222 LEU A CA 1
ATOM 1850 C C . LEU A 1 222 ? 9.425 -21.461 -31.493 1.00 32.50 222 LEU A C 1
ATOM 1852 O O . LEU A 1 222 ? 10.661 -21.656 -31.468 1.00 32.50 222 LEU A O 1
#

Mean predicted aligned error: 10.79 Å

Solvent-accessible surface area (backbone atoms only — not comparable to full-atom values): 13107 Å² total; per-residue (Å²): 130,92,71,75,68,88,74,70,63,98,61,60,69,64,60,48,51,29,24,60,71,52,55,61,83,54,85,82,55,93,88,62,74,82,62,78,44,90,67,58,57,71,85,48,16,41,57,51,44,51,49,57,52,50,50,53,37,48,51,36,47,51,61,62,33,65,69,53,37,52,53,51,36,52,50,54,41,51,52,26,52,50,40,41,52,52,62,70,69,47,53,72,55,65,46,76,45,80,42,79,51,97,62,57,48,102,85,67,46,40,64,48,80,45,74,43,78,44,59,73,91,76,56,54,27,61,53,44,52,56,48,51,52,52,51,48,54,51,52,52,49,52,53,51,52,52,50,54,55,50,52,50,52,46,47,73,68,50,32,82,91,69,58,66,53,70,70,62,38,70,67,46,83,49,68,68,61,27,50,52,44,50,54,50,31,52,51,44,57,53,46,43,54,51,49,54,53,48,52,55,51,35,68,73,24,71,76,60,76,83,77,75,56,83,55,78,72,78,91,77,88,131

Nearest PDB structures (foldseek):
  7aqc-assembly1_R  TM=3.412E-01  e=1.125E+00  Bacillus subtilis subsp. subtilis str. 168
  6is6-assembly1_A  TM=4.781E-01  e=4.554E+00  Thermoplasmatales archaeon SG8-52-1
  7clj-assembly1_A-2  TM=5.031E-01  e=7.390E+00  Thermoplasmatales archaeon SG8-52-1

pLDDT: mean 82.34, std 16.22, range [32.5, 97.12]